Protein AF-A0A5J5BTF5-F1 (afdb_monomer)

Nearest PDB structures (foldseek):
  8qma-assembly1_R  TM=8.575E-01  e=2.121E-08  Sinapis alba
  8rdj-assembly1_T  TM=8.920E-01  e=6.373E-08  Sinapis alba
  8wa1-assembly1_P  TM=8.902E-01  e=1.716E-07  Nicotiana tabacum
  8xzv-assembly1_Q  TM=8.917E-01  e=3.320E-07  Spinacia oleracea
  3eo6-assembly1_B  TM=9.522E-01  e=4.171E-06  Acidithiobacillus ferrooxidans ATCC 23270

Organism: NCBI:txid561372

Structure (mmCIF, N/CA/C/O backbone):
data_AF-A0A5J5BTF5-F1
#
_entry.id   AF-A0A5J5BTF5-F1
#
loop_
_atom_site.group_PDB
_atom_site.id
_atom_site.type_symbol
_atom_site.label_atom_id
_atom_site.label_alt_id
_atom_site.label_comp_id
_atom_site.label_asym_id
_atom_site.label_entity_id
_atom_site.label_seq_id
_atom_site.pdbx_PDB_ins_code
_atom_site.Cartn_x
_atom_site.Cartn_y
_atom_site.Cartn_z
_atom_site.occupancy
_atom_site.B_iso_or_equiv
_atom_site.auth_seq_id
_atom_site.auth_comp_id
_atom_site.auth_asym_id
_atom_site.auth_atom_id
_atom_site.pdbx_PDB_model_num
ATOM 1 N N . MET A 1 1 ? 53.111 -2.005 -53.826 1.00 47.62 1 MET A N 1
ATOM 2 C CA . MET A 1 1 ? 54.471 -2.328 -54.322 1.00 47.62 1 MET A CA 1
ATOM 3 C C . MET A 1 1 ? 55.020 -1.080 -54.992 1.00 47.62 1 MET A C 1
ATOM 5 O O . MET A 1 1 ? 54.426 -0.632 -55.956 1.00 47.62 1 MET A O 1
ATOM 9 N N . SER A 1 2 ? 56.055 -0.461 -54.421 1.00 54.25 2 SER A N 1
ATOM 10 C CA . SER A 1 2 ? 56.564 0.857 -54.841 1.00 54.25 2 SER A CA 1
ATOM 11 C C . SER A 1 2 ? 57.117 0.852 -56.279 1.00 54.25 2 SER A C 1
ATOM 13 O O . SER A 1 2 ? 57.782 -0.112 -56.662 1.00 54.25 2 SER A O 1
ATOM 15 N N . LEU A 1 3 ? 56.924 1.948 -57.035 1.00 54.06 3 LEU A N 1
ATOM 16 C CA . LEU A 1 3 ? 57.568 2.266 -58.330 1.00 54.06 3 LEU A CA 1
ATOM 17 C C . LEU A 1 3 ? 59.074 1.950 -58.367 1.00 54.06 3 LEU A C 1
ATOM 19 O O . LEU A 1 3 ? 59.630 1.643 -59.421 1.00 54.06 3 LEU A O 1
ATOM 23 N N . ILE A 1 4 ? 59.728 1.991 -57.205 1.00 62.50 4 ILE A N 1
ATOM 24 C CA . ILE A 1 4 ? 61.136 1.638 -57.013 1.00 62.50 4 ILE A CA 1
ATOM 25 C C . ILE A 1 4 ? 61.404 0.178 -57.413 1.00 62.50 4 ILE A C 1
ATOM 27 O O . ILE A 1 4 ? 62.351 -0.089 -58.148 1.00 62.50 4 ILE A O 1
ATOM 31 N N . LEU A 1 5 ? 60.551 -0.764 -56.995 1.00 57.91 5 LEU A N 1
ATOM 32 C CA . LEU A 1 5 ? 60.687 -2.191 -57.316 1.00 57.91 5 LEU A CA 1
ATOM 33 C C . LEU A 1 5 ? 60.457 -2.467 -58.807 1.00 57.91 5 LEU A C 1
ATOM 35 O O . LEU A 1 5 ? 61.159 -3.288 -59.393 1.00 57.91 5 LEU A O 1
ATOM 39 N N . TRP A 1 6 ? 59.528 -1.748 -59.441 1.00 59.66 6 TRP A N 1
ATOM 40 C CA . TRP A 1 6 ? 59.258 -1.892 -60.874 1.00 59.66 6 TRP A CA 1
ATOM 41 C C . TRP A 1 6 ? 60.367 -1.280 -61.746 1.00 59.66 6 TRP A C 1
ATOM 43 O O . TRP A 1 6 ? 60.811 -1.917 -62.703 1.00 59.66 6 TRP A O 1
ATOM 53 N N . ARG A 1 7 ? 60.909 -0.110 -61.366 1.00 58.84 7 ARG A N 1
ATOM 54 C CA . ARG A 1 7 ? 62.094 0.484 -62.015 1.00 58.84 7 ARG A CA 1
ATOM 55 C C . ARG A 1 7 ? 63.319 -0.420 -61.924 1.00 58.84 7 ARG A C 1
ATOM 57 O O . ARG A 1 7 ? 64.059 -0.512 -62.897 1.00 58.84 7 ARG A O 1
ATOM 64 N N . LEU A 1 8 ? 63.536 -1.084 -60.789 1.00 58.97 8 LEU A N 1
ATOM 65 C CA . LEU A 1 8 ? 64.653 -2.019 -60.621 1.00 58.97 8 LEU A CA 1
ATOM 66 C C . LEU A 1 8 ? 64.499 -3.255 -61.522 1.00 58.97 8 LEU A C 1
ATOM 68 O O . LEU A 1 8 ? 65.443 -3.607 -62.222 1.00 58.97 8 LEU A O 1
ATOM 72 N N . LEU A 1 9 ? 63.297 -3.835 -61.595 1.00 56.41 9 LEU A N 1
ATOM 73 C CA . LEU A 1 9 ? 63.002 -5.012 -62.426 1.00 56.41 9 LEU A CA 1
ATOM 74 C C . LEU A 1 9 ? 63.094 -4.751 -63.940 1.00 56.41 9 LEU A C 1
ATOM 76 O O . LEU A 1 9 ? 63.492 -5.640 -64.691 1.00 56.41 9 LEU A O 1
ATOM 80 N N . PHE A 1 10 ? 62.739 -3.552 -64.412 1.00 53.06 10 PHE A N 1
ATOM 81 C CA . PHE A 1 10 ? 62.798 -3.224 -65.844 1.00 53.06 10 PHE A CA 1
ATOM 82 C C . PHE A 1 10 ? 64.167 -2.715 -66.309 1.00 53.06 10 PHE A C 1
ATOM 84 O O . PHE A 1 10 ? 64.532 -2.924 -67.467 1.00 53.06 10 PHE A O 1
ATOM 91 N N . LYS A 1 11 ? 64.958 -2.103 -65.417 1.00 53.12 11 LYS A N 1
ATOM 92 C CA . LYS A 1 11 ? 66.319 -1.636 -65.731 1.00 53.12 11 LYS A CA 1
ATOM 93 C C . LYS A 1 11 ? 67.292 -2.793 -65.994 1.00 53.12 11 LYS A C 1
ATOM 95 O O . LYS A 1 11 ? 68.315 -2.589 -66.639 1.00 53.12 11 LYS A O 1
ATOM 100 N N . GLU A 1 12 ? 66.947 -4.001 -65.553 1.00 48.56 12 GLU A N 1
ATOM 101 C CA . GLU A 1 12 ? 67.759 -5.212 -65.706 1.00 48.56 12 GLU A CA 1
ATOM 102 C C . GLU A 1 12 ? 67.500 -5.976 -67.025 1.00 48.56 12 GLU A C 1
ATOM 104 O O . GLU A 1 12 ? 68.281 -6.851 -67.389 1.00 48.56 12 GLU A O 1
ATOM 109 N N . LYS A 1 13 ? 66.452 -5.629 -67.797 1.00 47.88 13 LYS A N 1
ATOM 110 C CA . LYS A 1 13 ? 66.071 -6.339 -69.040 1.00 47.88 13 LYS A CA 1
ATOM 111 C C . LYS A 1 13 ? 66.465 -5.666 -70.366 1.00 47.88 13 LYS A C 1
ATOM 113 O O . LYS A 1 13 ? 66.102 -6.184 -71.424 1.00 47.88 13 LYS A O 1
ATOM 118 N N . GLU A 1 14 ? 67.212 -4.559 -70.364 1.00 53.16 14 GLU A N 1
ATOM 119 C CA . GLU A 1 14 ? 67.792 -4.014 -71.608 1.00 53.16 14 GLU A CA 1
ATOM 120 C C . GLU A 1 14 ? 69.044 -4.817 -72.028 1.00 53.16 14 GLU A C 1
ATOM 122 O O . GLU A 1 14 ? 70.174 -4.412 -71.766 1.00 53.16 14 GLU A O 1
ATOM 127 N N . ASP A 1 15 ? 68.856 -5.952 -72.712 1.00 51.00 15 ASP A N 1
ATOM 128 C CA . ASP A 1 15 ? 69.948 -6.700 -73.357 1.00 51.00 15 ASP A CA 1
ATOM 129 C C . ASP A 1 15 ? 70.381 -5.987 -74.663 1.00 51.00 15 ASP A C 1
ATOM 131 O O . ASP A 1 15 ? 69.578 -5.854 -75.596 1.00 51.00 15 ASP A O 1
ATOM 135 N N . PRO A 1 16 ? 71.629 -5.490 -74.784 1.00 52.22 16 PRO A N 1
ATOM 136 C CA . PRO A 1 16 ? 72.050 -4.649 -75.908 1.00 52.22 16 PRO A CA 1
ATOM 137 C C . PRO A 1 16 ? 72.156 -5.380 -77.258 1.00 52.22 16 PRO A C 1
ATOM 139 O O . PRO A 1 16 ? 72.452 -4.735 -78.265 1.00 52.22 16 PRO A O 1
ATOM 142 N N . ARG A 1 17 ? 71.936 -6.701 -77.313 1.00 52.78 17 ARG A N 1
ATOM 143 C CA . ARG A 1 17 ? 72.176 -7.509 -78.522 1.00 52.78 17 ARG A CA 1
ATOM 144 C C . ARG A 1 17 ? 70.984 -7.658 -79.467 1.00 52.78 17 ARG A C 1
ATOM 146 O O . ARG A 1 17 ? 71.175 -8.139 -80.580 1.00 52.78 17 ARG A O 1
ATOM 153 N N . ILE A 1 18 ? 69.782 -7.216 -79.093 1.00 53.53 18 ILE A N 1
ATOM 154 C CA . ILE A 1 18 ? 68.583 -7.362 -79.934 1.00 53.53 18 ILE A CA 1
ATOM 155 C C . ILE A 1 18 ? 67.781 -6.053 -79.918 1.00 53.53 18 ILE A C 1
ATOM 157 O O . ILE A 1 18 ? 66.916 -5.879 -79.076 1.00 53.53 18 ILE A O 1
ATOM 161 N N . THR A 1 19 ? 68.095 -5.094 -80.803 1.00 50.06 19 THR A N 1
ATOM 162 C CA . THR A 1 19 ? 67.158 -4.111 -81.418 1.00 50.06 19 THR A CA 1
ATOM 163 C C . THR A 1 19 ? 67.921 -3.015 -82.183 1.00 50.06 19 THR A C 1
ATOM 165 O O . THR A 1 19 ? 68.857 -2.398 -81.680 1.00 50.06 19 THR A O 1
ATOM 168 N N . GLY A 1 20 ? 67.508 -2.716 -83.421 1.00 55.66 20 GLY A N 1
ATOM 169 C CA . GLY A 1 20 ? 68.050 -1.587 -84.192 1.00 55.66 20 GLY A CA 1
ATOM 170 C C . GLY A 1 20 ? 67.670 -0.221 -83.593 1.00 55.66 20 GLY A C 1
ATOM 171 O O . GLY A 1 20 ? 66.597 -0.073 -83.006 1.00 55.66 20 GLY A O 1
ATOM 172 N N . ARG A 1 21 ? 68.514 0.811 -83.789 1.00 53.75 21 ARG A N 1
ATOM 173 C CA . ARG A 1 21 ? 68.367 2.185 -83.231 1.00 53.75 21 ARG A CA 1
ATOM 174 C C . ARG A 1 21 ? 66.941 2.764 -83.289 1.00 53.75 21 ARG A C 1
ATOM 176 O O . ARG A 1 21 ? 66.512 3.403 -82.335 1.00 53.75 21 ARG A O 1
ATOM 183 N N . ARG A 1 22 ? 66.209 2.530 -84.386 1.00 51.62 22 ARG A N 1
ATOM 184 C CA . ARG A 1 22 ? 64.846 3.049 -84.623 1.00 51.62 22 ARG A CA 1
ATOM 185 C C . ARG A 1 22 ? 63.750 2.275 -83.864 1.00 51.62 22 ARG A C 1
ATOM 187 O O . ARG A 1 22 ? 62.701 2.835 -83.571 1.00 51.62 22 ARG A O 1
ATOM 194 N N . GLY A 1 23 ? 63.984 1.002 -83.537 1.00 53.09 23 GLY A N 1
ATOM 195 C CA . GLY A 1 23 ? 63.112 0.207 -82.660 1.00 53.09 23 GLY A CA 1
ATOM 196 C C . GLY A 1 23 ? 63.346 0.523 -81.181 1.00 53.09 23 GLY A C 1
ATOM 197 O O . GLY A 1 23 ? 62.393 0.602 -80.412 1.00 53.09 23 GLY A O 1
ATOM 198 N N . ARG A 1 24 ? 64.602 0.814 -80.809 1.00 54.84 24 ARG A N 1
ATOM 199 C CA . ARG A 1 24 ? 64.972 1.235 -79.451 1.00 54.84 24 ARG A CA 1
ATOM 200 C C . ARG A 1 24 ? 64.351 2.579 -79.060 1.00 54.84 24 ARG A C 1
ATOM 202 O O . ARG A 1 24 ? 63.932 2.720 -77.919 1.00 54.84 24 ARG A O 1
ATOM 209 N N . SER A 1 25 ? 64.254 3.547 -79.979 1.00 59.28 25 SER A N 1
ATOM 210 C CA . SER A 1 25 ? 63.578 4.826 -79.695 1.00 59.28 25 SER A CA 1
ATOM 211 C C . SER A 1 25 ? 62.074 4.634 -79.485 1.00 59.28 25 SER A C 1
ATOM 213 O O . SER A 1 25 ? 61.559 5.028 -78.450 1.00 59.28 25 SER A O 1
ATOM 215 N N . LYS A 1 26 ? 61.398 3.899 -80.381 1.00 62.34 26 LYS A N 1
ATOM 216 C CA . LYS A 1 26 ? 59.962 3.602 -80.245 1.00 62.34 26 LYS A CA 1
ATOM 217 C C . LYS A 1 26 ? 59.632 2.838 -78.959 1.00 62.34 26 LYS A C 1
ATOM 219 O O . LYS A 1 26 ? 58.639 3.143 -78.312 1.00 62.34 26 LYS A O 1
ATOM 224 N N . SER A 1 27 ? 60.461 1.867 -78.567 1.00 63.97 27 SER A N 1
ATOM 225 C CA . SER A 1 27 ? 60.268 1.123 -77.313 1.00 63.97 27 SER A CA 1
ATOM 226 C C . SER A 1 27 ? 60.443 2.010 -76.077 1.00 63.97 27 SER A C 1
ATOM 228 O O . SER A 1 27 ? 59.736 1.822 -75.091 1.00 63.97 27 SER A O 1
ATOM 230 N N . LYS A 1 28 ? 61.355 2.989 -76.135 1.00 69.19 28 LYS A N 1
ATOM 231 C CA . LYS A 1 28 ? 61.549 3.984 -75.071 1.00 69.19 28 LYS A CA 1
ATOM 232 C C . LYS A 1 28 ? 60.377 4.959 -74.977 1.00 69.19 28 LYS A C 1
ATOM 234 O O . LYS A 1 28 ? 59.939 5.248 -73.871 1.00 69.19 28 LYS A O 1
ATOM 239 N N . ASP A 1 29 ? 59.828 5.392 -76.110 1.00 75.12 29 ASP A N 1
ATOM 240 C CA . ASP A 1 29 ? 58.659 6.281 -76.147 1.00 75.12 29 ASP A CA 1
ATOM 241 C C . ASP A 1 29 ? 57.411 5.596 -75.562 1.00 75.12 29 ASP A C 1
ATOM 243 O O . ASP A 1 29 ? 56.656 6.197 -74.797 1.00 75.12 29 ASP A O 1
ATOM 247 N N . VAL A 1 30 ? 57.220 4.305 -75.864 1.00 71.94 30 VAL A N 1
ATOM 248 C CA . VAL A 1 30 ? 56.136 3.494 -75.288 1.00 71.94 30 VAL A CA 1
ATOM 249 C C . VAL A 1 30 ? 56.332 3.300 -73.782 1.00 71.94 30 VAL A C 1
ATOM 251 O O . VAL A 1 30 ? 55.377 3.477 -73.028 1.00 71.94 30 VAL A O 1
ATOM 254 N N . ALA A 1 31 ? 57.553 3.006 -73.322 1.00 72.88 31 ALA A N 1
ATOM 255 C CA . ALA A 1 31 ? 57.850 2.867 -71.895 1.00 72.88 31 ALA A CA 1
ATOM 256 C C . ALA A 1 31 ? 57.611 4.176 -71.121 1.00 72.88 31 ALA A C 1
ATOM 258 O O . ALA A 1 31 ? 56.925 4.164 -70.101 1.00 72.88 31 ALA A O 1
ATOM 259 N N . ALA A 1 32 ? 58.072 5.313 -71.651 1.00 76.88 32 ALA A N 1
ATOM 260 C CA . ALA A 1 32 ? 57.835 6.632 -71.061 1.00 76.88 32 ALA A CA 1
ATOM 261 C C . ALA A 1 32 ? 56.337 6.986 -71.018 1.00 76.88 32 ALA A C 1
ATOM 263 O O . ALA A 1 32 ? 55.846 7.553 -70.042 1.00 76.88 32 ALA A O 1
ATOM 264 N N . SER A 1 33 ? 55.580 6.608 -72.054 1.00 80.19 33 SER A N 1
ATOM 265 C CA . SER A 1 33 ? 54.126 6.784 -72.083 1.00 80.19 33 SER A CA 1
ATOM 266 C C . SER A 1 33 ? 53.419 5.946 -71.013 1.00 80.19 33 SER A C 1
ATOM 268 O O . SER A 1 33 ? 52.506 6.436 -70.344 1.00 80.19 33 SER A O 1
ATOM 270 N N . MET A 1 34 ? 53.843 4.694 -70.824 1.00 79.12 34 MET A N 1
ATOM 271 C CA . MET A 1 34 ? 53.299 3.812 -69.790 1.00 79.12 34 MET A CA 1
ATOM 272 C C . MET A 1 34 ? 53.640 4.314 -68.386 1.00 79.12 34 MET A C 1
ATOM 274 O O . MET A 1 34 ? 52.745 4.367 -67.548 1.00 79.12 34 MET A O 1
ATOM 278 N N . GLU A 1 35 ? 54.873 4.768 -68.152 1.00 78.88 35 GLU A N 1
ATOM 279 C CA . GLU A 1 35 ? 55.289 5.420 -66.902 1.00 78.88 35 GLU A CA 1
ATOM 280 C C . GLU A 1 35 ? 54.416 6.639 -66.581 1.00 78.88 35 GLU A C 1
ATOM 282 O O . GLU A 1 35 ? 53.812 6.710 -65.512 1.00 78.88 35 GLU A O 1
ATOM 287 N N . ALA A 1 36 ? 54.229 7.547 -67.542 1.00 83.69 36 ALA A N 1
ATOM 288 C CA . ALA A 1 36 ? 53.385 8.726 -67.352 1.00 83.69 36 ALA A CA 1
ATOM 289 C C . ALA A 1 36 ? 51.895 8.388 -67.137 1.00 83.69 36 ALA A C 1
ATOM 291 O O . ALA A 1 36 ? 51.141 9.180 -66.566 1.00 83.69 36 ALA A O 1
ATOM 292 N N . ARG A 1 37 ? 51.417 7.238 -67.630 1.00 83.31 37 ARG A N 1
ATOM 293 C CA . ARG A 1 37 ? 50.057 6.745 -67.353 1.00 83.31 37 ARG A CA 1
ATOM 294 C C . ARG A 1 37 ? 49.955 6.111 -65.968 1.00 83.31 37 ARG A C 1
AT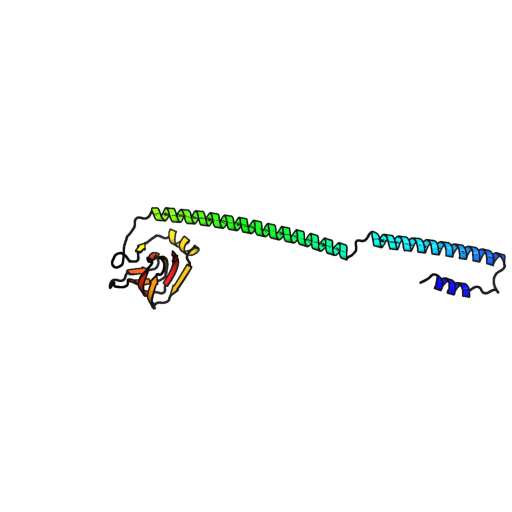OM 296 O O . ARG A 1 37 ? 48.953 6.347 -65.301 1.00 83.31 37 ARG A O 1
ATOM 303 N N . LEU A 1 38 ? 50.973 5.367 -65.537 1.00 81.06 38 LEU A N 1
ATOM 304 C CA . LEU A 1 38 ? 51.050 4.781 -64.198 1.00 81.06 38 LEU A CA 1
ATOM 305 C C . LEU A 1 38 ? 51.078 5.869 -63.127 1.00 81.06 38 LEU A C 1
ATOM 307 O O . LEU A 1 38 ? 50.243 5.840 -62.234 1.00 81.06 38 LEU A O 1
ATOM 311 N N . GLU A 1 39 ? 51.917 6.895 -63.278 1.00 86.75 39 GLU A N 1
ATOM 312 C CA . GLU A 1 39 ? 51.940 8.011 -62.326 1.00 86.75 39 GLU A CA 1
ATOM 313 C C . GLU A 1 39 ? 50.603 8.766 -62.272 1.00 86.75 39 GLU A C 1
ATOM 315 O O . GLU A 1 39 ? 50.193 9.258 -61.223 1.00 86.75 39 GLU A O 1
ATOM 320 N N . ARG A 1 40 ? 49.906 8.914 -63.408 1.00 87.00 40 ARG A N 1
ATOM 321 C CA . ARG A 1 40 ? 48.569 9.533 -63.426 1.00 87.00 40 ARG A CA 1
ATOM 322 C C . ARG A 1 40 ? 47.541 8.677 -62.697 1.00 87.00 40 ARG A C 1
ATOM 324 O O . ARG A 1 40 ? 46.707 9.223 -61.987 1.00 87.00 40 ARG A O 1
ATOM 331 N N . MET A 1 41 ? 47.620 7.361 -62.858 1.00 87.69 41 MET A N 1
ATOM 332 C CA . MET A 1 41 ? 46.744 6.424 -62.168 1.00 87.69 41 MET A CA 1
ATOM 333 C C . MET A 1 41 ? 47.022 6.403 -60.664 1.00 87.69 41 MET A C 1
ATOM 335 O O . MET A 1 41 ? 46.082 6.431 -59.886 1.00 87.69 41 MET A O 1
ATOM 339 N N . GLU A 1 42 ? 48.286 6.431 -60.244 1.00 82.94 42 GLU A N 1
ATOM 340 C CA . GLU A 1 42 ? 48.656 6.496 -58.826 1.00 82.94 42 GLU A CA 1
ATOM 341 C C . GLU A 1 42 ? 48.179 7.788 -58.159 1.00 82.94 42 GLU A C 1
ATOM 343 O O . GLU A 1 42 ? 47.636 7.725 -57.061 1.00 82.94 42 GLU A O 1
ATOM 348 N N . ARG A 1 43 ? 48.303 8.942 -58.835 1.00 87.19 43 ARG A N 1
ATOM 349 C CA . ARG A 1 43 ? 47.730 10.204 -58.333 1.00 87.19 43 ARG A CA 1
ATOM 350 C C . ARG A 1 43 ? 46.210 10.116 -58.201 1.00 87.19 43 ARG A C 1
ATOM 352 O O . ARG A 1 43 ? 45.685 10.458 -57.155 1.00 87.19 43 ARG A O 1
ATOM 359 N N . ALA A 1 44 ? 45.518 9.591 -59.213 1.00 85.56 44 ALA A N 1
ATOM 360 C CA . ALA A 1 44 ? 44.065 9.431 -59.155 1.00 85.56 44 ALA A CA 1
ATOM 361 C C . ALA A 1 44 ? 43.620 8.459 -58.045 1.00 85.56 44 ALA A C 1
ATOM 363 O O . ALA A 1 44 ? 42.616 8.698 -57.386 1.00 85.56 44 ALA A O 1
ATOM 364 N N . VAL A 1 45 ? 44.365 7.374 -57.813 1.00 82.69 45 VAL A N 1
ATOM 365 C CA . VAL A 1 45 ? 44.094 6.429 -56.719 1.00 82.69 45 VAL A CA 1
ATOM 366 C C . VAL A 1 45 ? 44.347 7.073 -55.354 1.00 82.69 45 VAL A C 1
ATOM 368 O O . VAL A 1 45 ? 43.578 6.827 -54.431 1.00 82.69 45 VAL A O 1
ATOM 371 N N . ALA A 1 46 ? 45.385 7.904 -55.222 1.00 81.38 46 ALA A N 1
ATOM 372 C CA . ALA A 1 46 ? 45.645 8.660 -53.999 1.00 81.38 46 ALA A CA 1
ATOM 373 C C . ALA A 1 46 ? 44.535 9.688 -53.718 1.00 81.38 46 ALA A C 1
ATOM 375 O O . ALA A 1 46 ? 44.049 9.743 -52.592 1.00 81.38 46 ALA A O 1
ATOM 376 N N . ASP A 1 47 ? 44.082 10.420 -54.741 1.00 83.69 47 ASP A N 1
ATOM 377 C CA . ASP A 1 47 ? 42.972 11.373 -54.625 1.00 83.69 47 ASP A CA 1
ATOM 378 C C . ASP A 1 47 ? 41.672 10.668 -54.202 1.00 83.69 47 ASP A C 1
ATOM 380 O O . ASP A 1 47 ? 41.005 11.116 -53.274 1.00 83.69 47 ASP A O 1
ATOM 384 N N . ILE A 1 48 ? 41.343 9.523 -54.818 1.00 76.56 48 ILE A N 1
ATOM 385 C CA . ILE A 1 48 ? 40.178 8.708 -54.426 1.00 76.56 48 ILE A CA 1
ATOM 386 C C . ILE A 1 48 ? 40.321 8.207 -52.981 1.00 76.56 48 ILE A C 1
ATOM 388 O O . ILE A 1 48 ? 39.347 8.206 -52.234 1.00 76.56 48 ILE A O 1
ATOM 392 N N . GLY A 1 49 ? 41.525 7.792 -52.573 1.00 71.75 49 GLY A N 1
ATOM 393 C CA . GLY A 1 49 ? 41.802 7.363 -51.201 1.00 71.75 49 GLY A CA 1
ATOM 394 C C . GLY A 1 49 ? 41.554 8.472 -50.179 1.00 71.75 49 GLY A C 1
ATOM 395 O O . GLY A 1 49 ? 40.894 8.229 -49.175 1.00 71.75 49 GLY A O 1
ATOM 396 N N . MET A 1 50 ? 42.006 9.694 -50.473 1.00 70.88 50 MET A N 1
ATOM 397 C CA . MET A 1 50 ? 41.768 10.861 -49.618 1.00 70.88 50 MET A CA 1
ATOM 398 C C . MET A 1 50 ? 40.285 11.257 -49.563 1.00 70.88 50 MET A C 1
ATOM 400 O O . MET A 1 50 ? 39.786 11.590 -48.495 1.00 70.88 50 MET A O 1
ATOM 404 N N . GLN A 1 51 ? 39.558 11.185 -50.684 1.00 68.81 51 GLN A N 1
ATOM 405 C CA . GLN A 1 51 ? 38.118 11.484 -50.709 1.00 68.81 51 GLN A CA 1
ATOM 406 C C . GLN A 1 51 ? 37.292 10.491 -49.882 1.00 68.81 51 GLN A C 1
ATOM 408 O O . GLN A 1 51 ? 36.333 10.882 -49.222 1.00 68.81 51 GLN A O 1
ATOM 413 N N . LEU A 1 52 ? 37.669 9.211 -49.889 1.00 65.06 52 LEU A N 1
ATOM 414 C CA . LEU A 1 52 ? 36.972 8.179 -49.119 1.00 65.06 52 LEU A CA 1
ATOM 415 C C . LEU A 1 52 ? 37.154 8.332 -47.600 1.00 65.06 52 LEU A C 1
ATOM 417 O O . LEU A 1 52 ? 36.283 7.900 -46.850 1.00 65.06 52 LEU A O 1
ATOM 421 N N . GLU A 1 53 ? 38.251 8.939 -47.142 1.00 62.25 53 GLU A N 1
ATOM 422 C CA . GLU A 1 53 ? 38.484 9.221 -45.718 1.00 62.25 53 GLU A CA 1
ATOM 423 C C . GLU A 1 53 ? 37.690 10.439 -45.215 1.00 62.25 53 GLU A C 1
ATOM 425 O O . GLU A 1 53 ? 37.270 10.442 -44.060 1.00 62.25 53 GLU A O 1
ATOM 430 N N . ASP A 1 54 ? 37.426 11.430 -46.074 1.00 62.56 54 ASP A N 1
ATOM 431 C CA . ASP A 1 54 ? 36.658 12.634 -45.715 1.00 62.56 54 ASP A CA 1
ATOM 432 C C . ASP A 1 54 ? 35.130 12.420 -45.754 1.00 62.56 54 ASP A C 1
ATOM 434 O O . ASP A 1 54 ? 34.395 13.074 -45.013 1.00 62.56 54 ASP A O 1
ATOM 438 N N . GLU A 1 55 ? 34.622 11.514 -46.599 1.00 62.41 55 GLU A N 1
ATOM 439 C CA . GLU A 1 55 ? 33.172 11.290 -46.743 1.00 62.41 55 GLU A CA 1
ATOM 440 C C . GLU A 1 55 ? 32.587 10.270 -45.753 1.00 62.41 55 GLU A C 1
ATOM 442 O O . GLU A 1 55 ? 31.375 10.271 -45.510 1.00 62.41 55 GLU A O 1
ATOM 447 N N . ILE A 1 56 ? 33.413 9.403 -45.158 1.00 68.19 56 ILE A N 1
ATOM 448 C CA . ILE A 1 56 ? 32.944 8.396 -44.202 1.00 68.19 56 ILE A CA 1
ATOM 449 C C . ILE A 1 56 ? 33.157 8.930 -42.780 1.00 68.19 56 ILE A C 1
ATOM 451 O O . ILE A 1 56 ? 34.303 9.044 -42.340 1.00 68.19 56 ILE A O 1
ATOM 455 N N . PRO A 1 57 ? 32.088 9.227 -42.014 1.00 70.38 57 PRO A N 1
ATOM 456 C CA . PRO A 1 57 ? 32.243 9.625 -40.623 1.00 70.38 57 PRO A CA 1
ATOM 457 C C . PRO A 1 57 ? 33.003 8.542 -39.855 1.00 70.38 57 PRO A C 1
ATOM 459 O O . PRO A 1 57 ? 32.724 7.348 -39.986 1.00 70.38 57 PRO A O 1
ATOM 462 N N . SER A 1 58 ? 33.974 8.967 -39.045 1.00 80.25 58 SER A N 1
ATOM 463 C CA . SER A 1 58 ? 34.774 8.042 -38.244 1.00 80.25 58 SER A CA 1
ATOM 464 C C . SER A 1 58 ? 33.879 7.197 -37.326 1.00 80.25 58 SER A C 1
ATOM 466 O O . SER A 1 58 ? 32.831 7.664 -36.871 1.00 80.25 58 SER A O 1
ATOM 468 N N . SER A 1 59 ? 34.311 5.974 -36.993 1.00 81.00 59 SER A N 1
ATOM 469 C CA . SER A 1 59 ? 33.583 5.099 -36.051 1.00 81.00 59 SER A CA 1
ATOM 470 C C . SER A 1 59 ? 33.267 5.819 -34.738 1.00 81.00 59 SER A C 1
ATOM 472 O O . SER A 1 5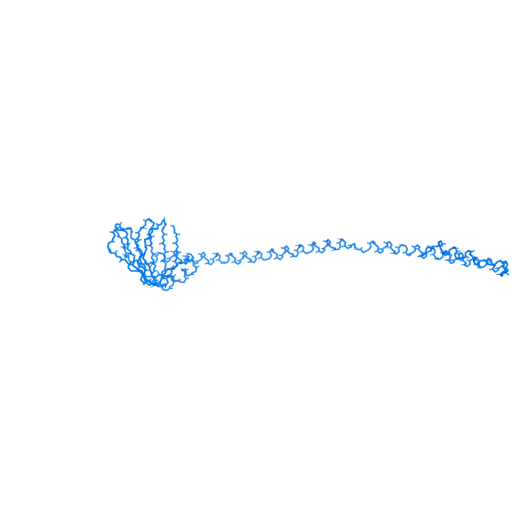9 ? 32.160 5.711 -34.228 1.00 81.00 59 SER A O 1
ATOM 474 N N . ALA A 1 60 ? 34.202 6.637 -34.245 1.00 83.19 60 ALA A N 1
ATOM 475 C CA . ALA A 1 60 ? 34.018 7.426 -33.031 1.00 83.19 60 ALA A CA 1
ATOM 476 C C . ALA A 1 60 ? 32.895 8.471 -33.165 1.00 83.19 60 ALA A C 1
ATOM 478 O O . ALA A 1 60 ? 32.140 8.694 -32.223 1.00 83.19 60 ALA A O 1
ATOM 479 N N . THR A 1 61 ? 32.756 9.098 -34.336 1.00 85.75 61 THR A N 1
ATOM 480 C CA . THR A 1 61 ? 31.677 10.057 -34.617 1.00 85.75 61 THR A CA 1
ATOM 481 C C . THR A 1 61 ? 30.317 9.362 -34.659 1.00 85.75 61 THR A C 1
ATOM 483 O O . THR A 1 61 ? 29.342 9.884 -34.121 1.00 85.75 61 THR A O 1
ATOM 486 N N . LEU A 1 62 ? 30.252 8.175 -35.266 1.00 85.81 62 LEU A N 1
ATOM 487 C CA . LEU A 1 62 ? 29.023 7.391 -35.338 1.00 85.81 62 LEU A CA 1
ATOM 488 C C . LEU A 1 62 ? 28.611 6.860 -33.956 1.00 85.81 62 LEU A C 1
ATOM 490 O O . LEU A 1 62 ? 27.445 6.962 -33.586 1.00 85.81 62 LEU A O 1
ATOM 494 N N . GLU A 1 63 ? 29.563 6.348 -33.175 1.00 90.12 63 GLU A N 1
ATOM 495 C CA . GLU A 1 63 ? 29.331 5.876 -31.804 1.00 90.12 63 GLU A CA 1
ATOM 496 C C . GLU A 1 63 ? 28.832 7.000 -30.891 1.00 90.12 63 GLU A C 1
ATOM 498 O O . GLU A 1 63 ? 27.861 6.806 -30.161 1.00 90.12 63 GLU A O 1
ATOM 503 N N . ALA A 1 64 ? 29.427 8.194 -30.983 1.00 91.00 64 ALA A N 1
ATOM 504 C CA . ALA A 1 64 ? 28.971 9.356 -30.227 1.00 91.00 64 ALA A CA 1
ATOM 505 C C . ALA A 1 64 ? 27.521 9.737 -30.574 1.00 91.00 64 ALA A C 1
ATOM 507 O O . ALA A 1 64 ? 26.720 9.974 -29.673 1.00 91.00 64 ALA A O 1
ATOM 508 N N . ALA A 1 65 ? 27.160 9.738 -31.862 1.00 92.06 65 ALA A N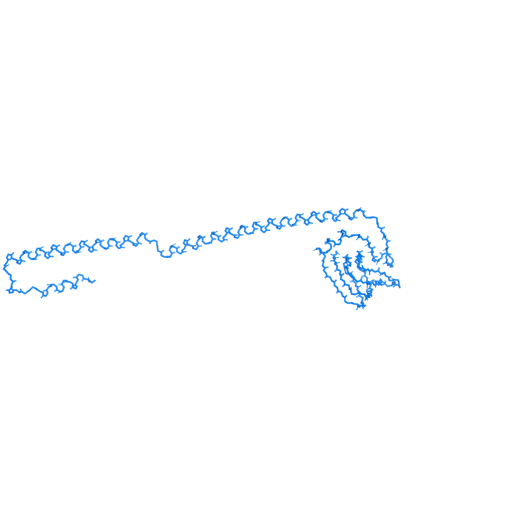 1
ATOM 509 C CA . ALA A 1 65 ? 25.794 10.027 -32.299 1.00 92.06 65 ALA A CA 1
ATOM 510 C C . ALA A 1 65 ? 24.782 8.962 -31.831 1.00 92.06 65 ALA A C 1
ATOM 512 O O . ALA A 1 65 ? 23.646 9.287 -31.489 1.00 92.06 65 ALA A O 1
ATOM 513 N N . VAL A 1 66 ? 25.184 7.687 -31.792 1.00 94.31 66 VAL A N 1
ATOM 514 C CA . VAL A 1 66 ? 24.338 6.592 -31.293 1.00 94.31 66 VAL A CA 1
ATOM 515 C C . VAL A 1 66 ? 24.113 6.702 -29.785 1.00 94.31 66 VAL A C 1
ATOM 517 O O . VAL A 1 66 ? 22.985 6.507 -29.332 1.00 94.31 66 VAL A O 1
ATOM 520 N N . GLU A 1 67 ? 25.148 7.023 -29.007 1.00 94.56 67 GLU A N 1
ATOM 521 C CA . GLU A 1 67 ? 24.998 7.227 -27.561 1.00 94.56 67 GLU A CA 1
ATOM 522 C C . GLU A 1 67 ? 24.130 8.449 -27.237 1.00 94.56 67 GLU A C 1
ATOM 524 O O . GLU A 1 67 ? 23.321 8.383 -26.312 1.00 94.56 67 GLU A O 1
ATOM 529 N N . ASP A 1 68 ? 24.218 9.523 -28.026 1.00 95.56 68 ASP A N 1
ATOM 530 C CA . ASP A 1 68 ? 23.376 10.714 -27.853 1.00 95.56 68 ASP A CA 1
ATOM 531 C C . ASP A 1 68 ? 21.891 10.390 -28.097 1.00 95.56 68 ASP A C 1
ATOM 533 O O . ASP A 1 68 ? 21.051 10.570 -27.212 1.00 95.56 68 ASP A O 1
ATOM 537 N N . LEU A 1 69 ? 21.575 9.753 -29.233 1.00 95.38 69 LEU A N 1
ATOM 538 C CA . LEU A 1 69 ? 20.219 9.272 -29.543 1.00 95.38 69 LEU A CA 1
ATOM 539 C C . LEU A 1 69 ? 19.686 8.299 -28.484 1.00 95.38 69 LEU A C 1
ATOM 541 O O . LEU A 1 69 ? 18.503 8.316 -28.134 1.00 95.38 69 LEU A O 1
ATOM 545 N N . ARG A 1 70 ? 20.555 7.429 -27.960 1.00 94.88 70 ARG A N 1
ATOM 546 C CA . ARG A 1 70 ? 20.204 6.507 -26.879 1.00 94.88 70 ARG A CA 1
ATOM 547 C C . ARG A 1 70 ? 19.881 7.265 -25.592 1.00 94.88 70 ARG A C 1
ATOM 549 O O . ARG A 1 70 ? 18.913 6.910 -24.917 1.00 94.88 70 ARG A O 1
ATOM 556 N N . GLY A 1 71 ? 20.658 8.292 -25.261 1.00 94.69 71 GLY A N 1
ATOM 557 C CA . GLY A 1 71 ? 20.410 9.183 -24.131 1.00 94.69 71 GLY A CA 1
ATOM 558 C C . GLY A 1 71 ? 19.055 9.882 -24.236 1.00 94.69 71 GLY A C 1
ATOM 559 O O . GLY A 1 71 ? 18.263 9.818 -23.294 1.00 94.69 71 GLY A O 1
ATOM 560 N N . GLU A 1 72 ? 18.748 10.465 -25.396 1.00 96.19 72 GLU A N 1
ATOM 561 C CA . GLU A 1 72 ? 17.461 11.117 -25.667 1.00 96.19 72 GLU A CA 1
ATOM 562 C C . GLU A 1 72 ? 16.282 10.146 -25.525 1.00 96.19 72 GLU A C 1
ATOM 564 O O . GLU A 1 72 ? 15.306 10.439 -24.828 1.00 96.19 72 GLU A O 1
ATOM 569 N N . ALA A 1 73 ? 16.387 8.957 -26.126 1.00 94.12 73 ALA A N 1
ATOM 570 C CA . ALA A 1 73 ? 15.343 7.940 -26.058 1.00 94.12 73 ALA A CA 1
ATOM 571 C C . ALA A 1 73 ? 15.092 7.462 -24.617 1.00 94.12 73 ALA A C 1
ATOM 573 O O . ALA A 1 73 ? 13.940 7.341 -24.191 1.00 94.12 73 ALA A O 1
ATOM 574 N N . LEU A 1 74 ? 16.156 7.219 -23.844 1.00 93.31 74 LEU A N 1
ATOM 575 C CA . LEU A 1 74 ? 16.044 6.827 -22.437 1.00 93.31 74 LEU A CA 1
ATOM 576 C C . LEU A 1 74 ? 15.458 7.953 -21.578 1.00 93.31 74 LEU A C 1
ATOM 578 O O . LEU A 1 74 ? 14.622 7.688 -20.713 1.00 93.31 74 LEU A O 1
ATOM 582 N N . GLY A 1 75 ? 15.858 9.201 -21.827 1.00 95.06 75 GLY A N 1
ATOM 583 C CA . GLY A 1 75 ? 15.311 10.374 -21.149 1.00 95.06 75 GLY A CA 1
ATOM 584 C C . GLY A 1 75 ? 13.810 10.529 -21.388 1.00 95.06 75 GLY A C 1
ATOM 585 O O . GLY A 1 75 ? 13.043 10.673 -20.433 1.00 95.06 75 GLY A O 1
ATOM 586 N N . ALA A 1 76 ? 13.376 10.417 -22.645 1.00 95.38 76 ALA A N 1
ATOM 587 C CA . ALA A 1 76 ? 11.966 10.476 -23.016 1.00 95.38 76 ALA A CA 1
ATOM 588 C C . ALA A 1 76 ? 11.153 9.350 -22.358 1.00 95.38 76 ALA A C 1
ATOM 590 O O . ALA A 1 76 ? 10.121 9.617 -21.744 1.00 95.38 76 ALA A O 1
ATOM 591 N N . LEU A 1 77 ? 11.634 8.104 -22.413 1.00 95.25 77 LEU A N 1
ATOM 592 C CA . LEU A 1 77 ? 10.952 6.962 -21.796 1.00 95.25 77 LEU A CA 1
ATOM 593 C C . LEU A 1 77 ? 10.816 7.109 -20.277 1.00 95.25 77 LEU A C 1
ATOM 595 O O . LEU A 1 77 ? 9.741 6.849 -19.735 1.00 95.25 77 LEU A O 1
ATOM 599 N N . ASN A 1 78 ? 11.870 7.558 -19.591 1.00 91.44 78 ASN A N 1
ATOM 600 C CA . ASN A 1 78 ? 11.813 7.805 -18.151 1.00 91.44 78 ASN A CA 1
ATOM 601 C C . ASN A 1 78 ? 10.823 8.923 -17.815 1.00 91.44 78 ASN A C 1
ATOM 603 O O . ASN A 1 78 ? 9.990 8.749 -16.930 1.00 91.44 78 ASN A O 1
ATOM 607 N N . SER A 1 79 ? 10.841 10.022 -18.572 1.00 95.50 79 SER A N 1
ATOM 608 C CA . SER A 1 79 ? 9.886 11.118 -18.394 1.00 95.50 79 SER A CA 1
ATOM 609 C C . SER A 1 79 ? 8.436 10.665 -18.603 1.00 95.50 79 SER A C 1
ATOM 611 O O . SER A 1 79 ? 7.562 11.006 -17.804 1.00 95.50 79 SER A O 1
ATOM 613 N N . MET A 1 80 ? 8.166 9.841 -19.620 1.00 95.50 80 MET A N 1
ATOM 614 C CA . MET A 1 80 ? 6.835 9.268 -19.851 1.00 95.50 80 MET A CA 1
ATOM 615 C C . MET A 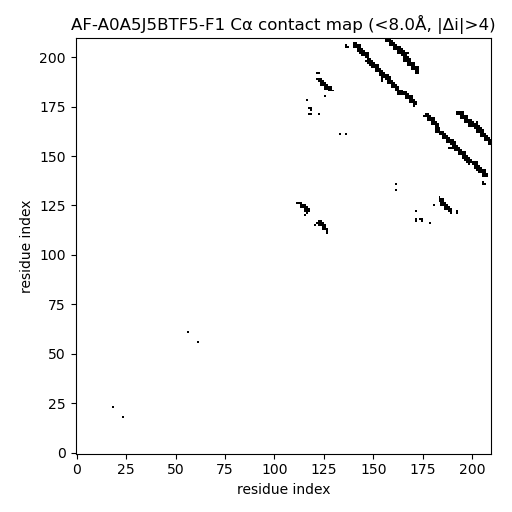1 80 ? 6.412 8.342 -18.707 1.00 95.50 80 MET A C 1
ATOM 617 O O . MET A 1 80 ? 5.275 8.422 -18.239 1.00 95.50 80 MET A O 1
ATOM 621 N N . ALA A 1 81 ? 7.319 7.487 -18.229 1.00 90.19 81 ALA A N 1
ATOM 622 C CA . ALA A 1 81 ? 7.053 6.599 -17.104 1.00 90.19 81 ALA A CA 1
ATOM 623 C C . ALA A 1 81 ? 6.745 7.385 -15.821 1.00 90.19 81 ALA A C 1
ATOM 625 O O . ALA A 1 81 ? 5.807 7.042 -15.102 1.00 90.19 81 ALA A O 1
ATOM 626 N N . ASP A 1 82 ? 7.485 8.459 -15.554 1.00 92.50 82 ASP A N 1
ATOM 627 C CA . ASP A 1 82 ? 7.260 9.311 -14.388 1.00 92.50 82 ASP A CA 1
ATOM 628 C C . ASP A 1 82 ? 5.961 10.102 -14.500 1.00 92.50 82 ASP A C 1
ATOM 630 O O . ASP A 1 82 ? 5.209 10.169 -13.531 1.00 92.50 82 ASP A O 1
ATOM 634 N N . THR A 1 83 ? 5.633 10.605 -15.691 1.00 96.50 83 THR A N 1
ATOM 635 C CA . THR A 1 83 ? 4.342 11.259 -15.952 1.00 96.50 83 THR A CA 1
ATOM 636 C C . THR A 1 83 ? 3.180 10.308 -15.665 1.00 96.50 83 THR A C 1
ATOM 638 O O . THR A 1 83 ? 2.241 10.669 -14.957 1.00 96.50 83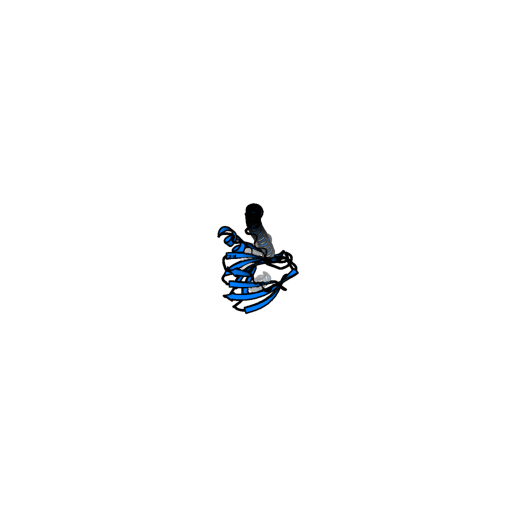 THR A O 1
ATOM 641 N N . LEU A 1 84 ? 3.257 9.065 -16.155 1.00 94.38 84 LEU A N 1
ATOM 642 C CA . LEU A 1 84 ? 2.237 8.051 -15.885 1.00 94.38 84 LEU A CA 1
ATOM 643 C C . LEU A 1 84 ? 2.140 7.734 -14.390 1.00 94.38 84 LEU A C 1
ATOM 645 O O . LEU A 1 84 ? 1.037 7.705 -13.848 1.00 94.38 84 LEU A O 1
ATOM 649 N N . ARG A 1 85 ? 3.273 7.532 -13.704 1.00 91.44 85 ARG A N 1
ATOM 650 C CA . ARG A 1 85 ? 3.290 7.290 -12.252 1.00 91.44 85 ARG A CA 1
ATOM 651 C C . ARG A 1 85 ? 2.651 8.434 -11.475 1.00 91.44 85 ARG A C 1
ATOM 653 O O . ARG A 1 85 ? 1.860 8.169 -10.577 1.00 91.44 85 ARG A O 1
ATOM 660 N N . GLN A 1 86 ? 2.982 9.678 -11.813 1.00 90.50 86 GLN A N 1
ATOM 661 C CA . GLN A 1 86 ? 2.429 10.860 -11.156 1.00 90.50 86 GLN A CA 1
ATOM 662 C C . GLN A 1 86 ? 0.920 10.962 -11.367 1.00 90.50 86 GLN A C 1
ATOM 664 O O . GLN A 1 86 ? 0.195 11.215 -10.409 1.00 90.50 86 GLN A O 1
ATOM 669 N N . GLU A 1 87 ? 0.434 10.711 -12.583 1.00 95.06 87 GLU A N 1
ATOM 670 C CA . GLU A 1 87 ? -1.000 10.766 -12.863 1.00 95.06 87 GLU A CA 1
ATOM 671 C C . GLU A 1 87 ? -1.767 9.663 -12.123 1.00 95.06 87 GLU A C 1
ATOM 673 O O . GLU A 1 87 ? -2.797 9.939 -11.507 1.00 95.06 87 GLU A O 1
ATOM 678 N N . PHE A 1 88 ? -1.236 8.436 -12.089 1.00 91.38 88 PHE A N 1
ATOM 679 C CA . PHE A 1 88 ? -1.817 7.363 -11.281 1.00 91.38 88 PHE A CA 1
ATOM 680 C C . PHE A 1 88 ? -1.809 7.698 -9.790 1.00 91.38 88 PHE A C 1
ATOM 682 O O . PHE A 1 88 ? -2.828 7.525 -9.126 1.00 91.38 88 PHE A O 1
ATOM 689 N N . GLN A 1 89 ? -0.693 8.200 -9.260 1.00 81.25 89 GLN A N 1
ATOM 690 C CA . GLN A 1 89 ? -0.602 8.558 -7.847 1.00 81.25 89 GLN A CA 1
ATOM 691 C C . GLN A 1 89 ? -1.595 9.668 -7.493 1.00 81.25 89 GLN A C 1
ATOM 693 O O . GLN A 1 89 ? -2.301 9.553 -6.500 1.00 81.25 89 GLN A O 1
ATOM 698 N N . ARG A 1 90 ? -1.738 10.688 -8.347 1.00 90.06 90 ARG A N 1
ATOM 699 C CA . ARG A 1 90 ? -2.720 11.766 -8.174 1.00 90.06 90 ARG A CA 1
ATOM 700 C C . ARG A 1 90 ? -4.153 11.236 -8.157 1.00 90.06 90 ARG A C 1
ATOM 702 O O . ARG A 1 90 ? -4.958 11.680 -7.344 1.00 90.06 90 ARG A O 1
ATOM 709 N N . GLN A 1 91 ? -4.481 10.302 -9.050 1.00 92.75 91 GLN A N 1
ATOM 710 C CA . GLN A 1 91 ? -5.796 9.659 -9.067 1.00 92.75 91 GLN A CA 1
ATOM 711 C C . GLN A 1 91 ? -6.037 8.838 -7.799 1.00 92.75 91 GLN A C 1
ATOM 713 O O . GLN A 1 91 ? -7.120 8.918 -7.225 1.00 92.75 91 GLN A O 1
ATOM 718 N N . LEU A 1 92 ? -5.033 8.091 -7.331 1.00 83.81 92 LEU A N 1
ATOM 719 C CA . LEU A 1 92 ? -5.118 7.358 -6.070 1.00 83.81 92 LEU A CA 1
ATOM 720 C C . LEU A 1 92 ? -5.335 8.309 -4.891 1.00 83.81 92 LEU A C 1
ATOM 722 O O . LEU A 1 92 ? -6.261 8.097 -4.114 1.00 83.81 92 LEU A O 1
ATOM 726 N N . ASP A 1 93 ? -4.542 9.373 -4.789 1.00 76.69 93 ASP A N 1
ATOM 727 C CA . ASP A 1 93 ? -4.649 10.362 -3.716 1.00 76.69 93 ASP A CA 1
ATOM 728 C C . ASP A 1 93 ? -6.024 11.045 -3.721 1.00 76.69 93 ASP A C 1
ATOM 730 O O . ASP A 1 93 ? -6.628 11.219 -2.664 1.00 76.69 93 ASP A O 1
ATOM 734 N N . GLN A 1 94 ? -6.564 11.364 -4.904 1.00 85.56 94 GLN A N 1
ATOM 735 C CA . GLN A 1 94 ? -7.914 11.915 -5.054 1.00 85.56 94 GLN A CA 1
ATOM 736 C C . GLN A 1 94 ? -8.983 10.941 -4.543 1.00 85.56 94 GLN A C 1
ATOM 738 O O . GLN A 1 94 ? -9.852 11.332 -3.765 1.00 85.56 94 GLN A O 1
ATOM 743 N N . VAL A 1 95 ? -8.905 9.667 -4.937 1.00 81.62 95 VAL A N 1
ATOM 744 C CA . VAL A 1 95 ? -9.841 8.633 -4.471 1.00 81.62 95 VAL A CA 1
ATOM 745 C C . VAL A 1 95 ? -9.732 8.449 -2.957 1.00 81.62 95 VAL A C 1
ATOM 747 O O . VAL A 1 95 ? -10.751 8.348 -2.274 1.00 81.62 95 VAL A O 1
ATOM 750 N N . PHE A 1 96 ? -8.518 8.450 -2.403 1.00 75.12 96 PHE A N 1
ATOM 751 C CA . PHE A 1 96 ? -8.318 8.367 -0.958 1.00 75.12 96 PHE A CA 1
ATOM 752 C C . PHE A 1 96 ? -8.869 9.591 -0.219 1.00 75.12 96 PHE A C 1
ATOM 754 O O . PHE A 1 96 ? -9.481 9.420 0.834 1.00 75.12 96 PHE A O 1
ATOM 761 N N . ALA A 1 97 ? -8.713 10.800 -0.762 1.00 66.12 97 ALA A N 1
ATOM 762 C CA . ALA A 1 97 ? -9.277 12.018 -0.184 1.00 66.12 97 ALA A CA 1
ATOM 763 C C . ALA A 1 97 ? -10.815 12.001 -0.197 1.00 66.12 97 ALA A C 1
ATOM 765 O O . ALA A 1 97 ? -11.446 12.338 0.805 1.00 66.12 97 ALA A O 1
ATOM 766 N N . GLU A 1 98 ? -11.429 11.545 -1.292 1.00 72.75 98 GLU A N 1
ATOM 767 C CA . GLU A 1 98 ? -12.882 11.369 -1.374 1.00 72.75 98 GLU A CA 1
ATOM 768 C C . GLU A 1 98 ? -13.372 10.345 -0.344 1.00 72.75 98 GLU A C 1
ATOM 770 O O . GLU A 1 98 ? -14.283 10.641 0.432 1.00 72.75 98 GLU A O 1
ATOM 775 N N . LEU A 1 99 ? -12.717 9.184 -0.248 1.00 69.25 99 LEU A N 1
ATOM 776 C CA . LEU A 1 99 ? -13.017 8.173 0.770 1.00 69.25 99 LEU A CA 1
ATOM 777 C C . LEU A 1 99 ? -12.860 8.708 2.203 1.00 69.25 99 LEU A C 1
ATOM 779 O O . LEU A 1 99 ? -13.701 8.420 3.055 1.00 69.25 99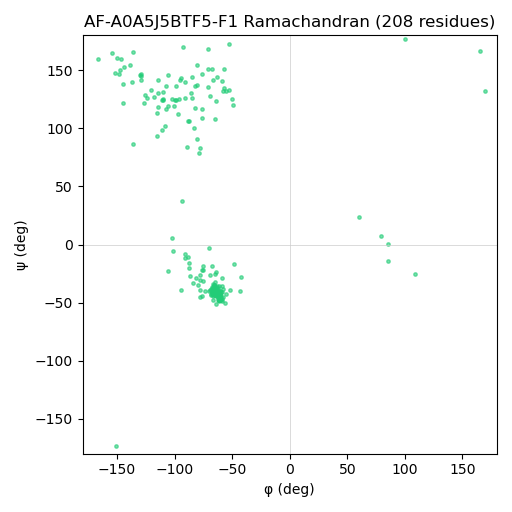 LEU A O 1
ATOM 783 N N . ALA A 1 100 ? -11.826 9.507 2.474 1.00 62.47 100 ALA A N 1
ATOM 784 C CA . ALA A 1 100 ? -11.622 10.148 3.772 1.00 62.47 100 ALA A CA 1
ATOM 785 C C . ALA A 1 100 ? -12.735 11.160 4.100 1.00 62.47 100 ALA A C 1
ATOM 787 O O . ALA A 1 100 ? -13.230 11.187 5.225 1.00 62.47 100 ALA A O 1
ATOM 788 N N . SER A 1 101 ? -13.203 11.931 3.116 1.00 62.88 101 SER A N 1
ATOM 789 C CA . SER A 1 101 ? -14.311 12.877 3.310 1.00 62.88 101 SER A CA 1
ATOM 790 C C . SER A 1 101 ? -15.648 12.179 3.605 1.00 62.88 101 SER A C 1
ATOM 792 O O . SER A 1 101 ? -16.411 12.626 4.464 1.00 62.88 101 SER A O 1
ATOM 794 N N . PHE A 1 102 ? -15.910 11.028 2.970 1.00 60.12 102 PHE A N 1
ATOM 795 C CA . PHE A 1 102 ? -17.062 10.184 3.301 1.00 60.12 102 PHE A CA 1
ATOM 796 C C . PHE A 1 102 ? -16.981 9.644 4.736 1.00 60.12 102 PHE A C 1
ATOM 798 O O . PHE A 1 102 ? -18.004 9.544 5.415 1.00 60.12 102 PHE A O 1
ATOM 805 N N . LEU A 1 103 ? -15.774 9.335 5.220 1.00 52.09 103 LEU A N 1
ATOM 806 C CA . LEU A 1 103 ? -15.540 8.896 6.598 1.00 52.09 103 LEU A CA 1
ATOM 807 C C . LEU A 1 103 ? -15.780 10.011 7.631 1.00 52.09 103 LEU A C 1
ATOM 809 O O . LEU A 1 103 ? -16.337 9.734 8.696 1.00 52.09 103 LEU A O 1
ATOM 813 N N . GLU A 1 104 ? -15.407 11.259 7.335 1.00 50.56 104 GLU A N 1
ATOM 814 C CA . GLU A 1 104 ? -15.682 12.403 8.218 1.00 50.56 104 GLU A CA 1
ATOM 815 C C . GLU A 1 104 ? -17.184 12.705 8.318 1.00 50.56 104 GLU A C 1
ATOM 817 O O . GLU A 1 104 ? -17.695 12.932 9.417 1.00 50.56 104 GLU A O 1
ATOM 822 N N . LEU A 1 105 ? -17.922 12.622 7.208 1.00 43.53 105 LEU A N 1
ATOM 823 C CA . LEU A 1 105 ? -19.380 12.798 7.199 1.00 43.53 105 LEU A CA 1
ATOM 824 C C . LEU A 1 105 ? -20.119 11.701 7.991 1.00 43.53 105 LEU A C 1
ATOM 826 O O . LEU A 1 105 ? -21.126 11.987 8.639 1.00 43.53 105 LEU A O 1
ATOM 830 N N . ASP A 1 106 ? -19.598 10.471 8.027 1.00 43.78 106 ASP A N 1
ATOM 831 C CA . ASP A 1 106 ? -20.174 9.371 8.817 1.00 43.78 106 ASP A CA 1
ATOM 832 C C . ASP A 1 106 ? -19.892 9.492 10.330 1.00 43.78 106 ASP A C 1
ATOM 834 O O . ASP A 1 106 ? -20.640 8.968 11.161 1.00 43.78 106 ASP A O 1
ATOM 838 N N . SER A 1 107 ? -18.852 10.240 10.725 1.00 43.75 107 SER A N 1
ATOM 839 C CA . SER A 1 107 ? -18.619 10.586 12.137 1.00 43.75 107 SER A CA 1
ATOM 840 C C . SER A 1 107 ? -19.735 11.466 12.725 1.00 43.75 107 SER A C 1
ATOM 842 O O . SER A 1 107 ? -19.978 11.425 13.929 1.00 43.75 107 SER A O 1
ATOM 844 N N . LEU A 1 108 ? -20.464 12.196 11.870 1.00 39.75 108 LEU A N 1
ATOM 845 C CA . LEU A 1 108 ? -21.561 13.091 12.248 1.00 39.75 108 LEU A CA 1
ATOM 846 C C . LEU A 1 108 ? -22.945 12.414 12.245 1.00 39.75 108 LEU A C 1
ATOM 848 O O . LEU A 1 108 ? -23.897 12.999 12.762 1.00 39.75 108 LEU A O 1
ATOM 852 N N . SER A 1 109 ? -23.088 11.199 11.693 1.00 38.34 109 SER A N 1
ATOM 853 C CA . SER A 1 109 ? -24.405 10.574 11.461 1.00 38.34 109 SER A CA 1
ATOM 854 C C . SER A 1 109 ? -24.834 9.510 12.484 1.00 38.34 109 SER A C 1
ATOM 856 O O . SER A 1 109 ? -25.969 9.028 12.406 1.00 38.34 109 SER A O 1
ATOM 858 N N . HIS A 1 110 ? -24.003 9.109 13.450 1.00 38.94 110 HIS A N 1
ATOM 859 C CA . HIS A 1 110 ? -24.349 7.968 14.305 1.00 38.94 110 HIS A CA 1
ATOM 860 C C . HIS A 1 110 ? -24.922 8.334 15.680 1.00 38.94 110 HIS A C 1
ATOM 862 O O . HIS A 1 110 ? -24.314 9.009 16.506 1.00 38.94 110 HIS A O 1
ATOM 868 N N . ARG A 1 111 ? -26.118 7.784 15.924 1.00 35.78 111 ARG A N 1
ATOM 869 C CA . ARG A 1 111 ? -26.766 7.640 17.227 1.00 35.78 111 ARG A CA 1
ATOM 870 C C . ARG A 1 111 ? -25.916 6.686 18.072 1.00 35.78 111 ARG A C 1
ATOM 872 O O . ARG A 1 111 ? -25.846 5.495 17.789 1.00 35.78 111 ARG A O 1
ATOM 879 N N . VAL A 1 112 ? -25.244 7.253 19.062 1.00 37.91 112 VAL A N 1
ATOM 880 C CA . VAL A 1 112 ? -24.321 6.590 19.982 1.00 37.91 112 VAL A CA 1
ATOM 881 C C . VAL A 1 112 ? -25.076 5.560 20.838 1.00 37.91 112 VAL A C 1
ATOM 883 O O . VAL A 1 112 ? -26.024 5.922 21.535 1.00 37.91 112 VAL A O 1
ATOM 886 N N . VAL A 1 113 ? -24.666 4.288 20.827 1.00 40.16 113 VAL A N 1
ATOM 887 C CA . VAL A 1 113 ? -24.949 3.375 21.949 1.00 40.16 113 VAL A CA 1
ATOM 888 C C . VAL A 1 113 ? -23.778 3.544 22.910 1.00 40.16 113 VAL A C 1
ATOM 890 O O . VAL A 1 113 ? -22.765 2.864 22.814 1.00 40.16 113 VAL A O 1
ATOM 893 N N . GLU A 1 114 ? -23.858 4.570 23.757 1.00 43.56 114 GLU A N 1
ATOM 894 C CA . GLU A 1 114 ? -22.738 5.013 24.591 1.00 43.56 114 GLU A CA 1
ATOM 895 C C . GLU A 1 114 ? -22.600 4.093 25.810 1.00 43.56 114 GLU A C 1
ATOM 897 O O . GLU A 1 114 ? -23.035 4.403 26.915 1.00 43.56 114 GLU A O 1
ATOM 902 N N . GLY A 1 115 ? -22.004 2.920 25.616 1.00 50.53 115 GLY A N 1
ATOM 903 C CA . GLY A 1 115 ? -21.452 2.153 26.724 1.00 50.53 115 GLY A CA 1
ATOM 904 C C . GLY A 1 115 ? -20.087 2.729 27.089 1.00 50.53 115 GLY A C 1
ATOM 905 O O . GLY A 1 115 ? -19.083 2.335 26.502 1.00 50.53 115 GLY A O 1
ATOM 906 N N . LYS A 1 116 ? -20.023 3.692 28.016 1.00 53.88 116 LYS A N 1
ATOM 907 C CA . LYS A 1 116 ? -18.746 4.077 28.639 1.00 53.88 116 LYS A CA 1
ATOM 908 C C . LYS A 1 116 ? -18.381 3.008 29.654 1.00 53.88 116 LYS A C 1
ATOM 910 O O . LYS A 1 116 ? -19.004 2.932 30.709 1.00 53.88 116 LYS A O 1
ATOM 915 N N . TYR A 1 117 ? -17.363 2.212 29.356 1.00 58.06 117 TYR A N 1
ATOM 916 C CA . TYR A 1 117 ? -16.946 1.145 30.253 1.00 58.06 117 TYR A CA 1
ATOM 917 C C . TYR A 1 117 ? -15.589 1.449 30.884 1.00 58.06 117 TYR A C 1
ATOM 919 O O . TYR A 1 117 ? -14.535 1.252 30.278 1.00 58.06 117 TYR A O 1
ATOM 927 N N . GLY A 1 118 ? -15.615 1.961 32.113 1.00 53.00 118 GLY A N 1
ATOM 928 C CA . GLY A 1 118 ? -14.425 2.274 32.900 1.00 53.00 118 GLY A CA 1
ATOM 929 C C . GLY A 1 118 ? -14.742 3.164 34.096 1.00 53.00 118 GLY A C 1
ATOM 930 O O . GLY A 1 118 ? -15.820 3.748 34.190 1.00 53.00 118 GLY A O 1
ATOM 931 N N . ILE A 1 119 ? -13.787 3.277 35.014 1.00 47.91 119 ILE A N 1
ATOM 932 C CA . ILE A 1 119 ? -13.919 4.109 36.213 1.00 47.91 119 ILE A CA 1
ATOM 933 C C . ILE A 1 119 ? -13.639 5.569 35.833 1.00 47.91 119 ILE A C 1
ATOM 935 O O . ILE A 1 119 ? -12.714 5.856 35.068 1.00 47.91 119 ILE A O 1
ATOM 939 N N . ASP A 1 120 ? -14.446 6.497 36.345 1.00 53.28 120 ASP A N 1
ATOM 940 C CA . ASP A 1 120 ? -14.271 7.951 36.193 1.00 53.28 120 ASP A CA 1
ATOM 941 C C . ASP A 1 120 ? -14.281 8.481 34.742 1.00 53.28 120 ASP A C 1
ATOM 943 O O . ASP A 1 120 ? -13.715 9.534 34.454 1.00 53.28 120 ASP A O 1
ATOM 947 N N . GLY A 1 121 ? -14.898 7.760 33.799 1.00 55.78 121 GLY A N 1
ATOM 948 C CA . GLY A 1 121 ? -14.979 8.183 32.393 1.00 55.78 121 GLY A CA 1
ATOM 949 C C . GLY A 1 121 ? -13.713 7.937 31.558 1.00 55.78 121 GLY A C 1
ATOM 950 O O . GLY A 1 121 ? -13.678 8.339 30.398 1.00 55.78 121 GLY A O 1
ATOM 951 N N . ARG A 1 122 ? -12.702 7.240 32.100 1.00 57.00 122 ARG A N 1
ATOM 952 C CA . ARG A 1 122 ? -11.471 6.811 31.392 1.00 57.00 122 ARG A CA 1
ATOM 953 C C . ARG A 1 122 ? -11.584 5.395 30.803 1.00 57.00 122 ARG A C 1
ATOM 955 O O . ARG A 1 122 ? -10.649 4.602 30.870 1.00 57.00 122 ARG A O 1
ATOM 962 N N . GLY A 1 123 ? -12.766 5.063 30.300 1.00 65.88 123 GLY A N 1
ATOM 963 C CA . GLY A 1 123 ? -13.104 3.745 29.768 1.00 65.88 123 GLY A CA 1
ATOM 964 C C . GLY A 1 123 ? -12.893 3.603 28.265 1.00 65.88 123 GLY A C 1
ATOM 965 O O . GLY A 1 123 ? -12.702 4.602 27.573 1.00 65.88 123 GLY A O 1
ATOM 966 N N . CYS A 1 124 ? -12.981 2.374 27.752 1.00 68.00 124 CYS A N 1
ATOM 967 C CA . CYS A 1 124 ? -13.132 2.169 26.312 1.00 68.00 124 CYS A CA 1
ATOM 968 C C . CYS A 1 124 ? -14.596 2.361 25.895 1.00 68.00 124 CYS A C 1
ATOM 970 O O . CYS A 1 124 ? -15.520 2.190 26.699 1.00 68.00 124 CYS A O 1
ATOM 972 N N . THR A 1 125 ? -14.803 2.725 24.632 1.00 75.75 125 THR A N 1
ATOM 973 C CA . THR A 1 125 ? -16.132 2.802 24.013 1.00 75.75 125 THR A CA 1
ATOM 974 C C . THR A 1 125 ? -16.233 1.763 22.912 1.00 75.75 125 THR A C 1
ATOM 976 O O . THR A 1 125 ? -15.344 1.701 22.062 1.00 75.75 125 THR A O 1
ATOM 979 N N . VAL A 1 126 ? -17.304 0.972 22.928 1.00 68.69 126 VAL A N 1
ATOM 980 C CA . VAL A 1 126 ? -17.579 -0.078 21.941 1.00 68.69 126 VAL A CA 1
ATOM 981 C C . VAL A 1 126 ? -18.767 0.359 21.092 1.00 68.69 126 VAL A C 1
ATOM 983 O O . VAL A 1 126 ? -19.823 0.685 21.632 1.00 68.69 126 VAL A O 1
ATOM 986 N N . GLU A 1 127 ? -18.591 0.381 19.776 1.00 67.19 127 GLU A N 1
ATOM 987 C CA . GLU A 1 127 ? -19.632 0.710 18.810 1.00 67.19 127 GLU A CA 1
ATOM 988 C C . GLU A 1 127 ? -19.906 -0.491 17.895 1.00 67.19 127 GLU A C 1
ATOM 990 O O . GLU A 1 127 ? -18.996 -0.993 17.232 1.00 67.19 127 GLU A O 1
ATOM 995 N N . ASP A 1 128 ? -21.175 -0.896 17.797 1.00 58.62 128 ASP A N 1
ATOM 996 C CA . ASP A 1 128 ? -21.653 -1.811 16.756 1.00 58.62 128 ASP A CA 1
ATOM 997 C C . ASP A 1 128 ? -21.945 -0.992 15.490 1.00 58.62 128 ASP A C 1
ATOM 999 O O . ASP A 1 128 ? -22.947 -0.272 15.398 1.00 58.62 128 ASP A O 1
ATOM 1003 N N . LYS A 1 129 ? -21.017 -1.016 14.529 1.00 54.38 129 LYS A N 1
ATOM 1004 C CA . LYS A 1 129 ? -21.186 -0.341 13.239 1.00 54.38 129 LYS A CA 1
ATOM 1005 C C . LYS A 1 129 ? -21.221 -1.386 12.134 1.00 54.38 129 LYS A C 1
ATOM 1007 O O . LYS A 1 129 ? -20.222 -2.044 11.859 1.00 54.38 129 LYS A O 1
ATOM 1012 N N . GLY A 1 130 ? -22.386 -1.507 11.496 1.00 50.19 130 GLY A N 1
ATOM 1013 C CA . GLY A 1 130 ? -22.663 -2.478 10.438 1.00 50.19 130 GLY A CA 1
ATOM 1014 C C . GLY A 1 130 ? -21.663 -2.487 9.268 1.00 50.19 130 GLY A C 1
ATOM 1015 O O . GLY A 1 130 ? -20.795 -1.625 9.122 1.00 50.19 130 GLY A O 1
ATOM 1016 N N . ALA A 1 131 ? -21.832 -3.482 8.394 1.00 48.94 131 ALA A N 1
ATOM 1017 C CA . ALA A 1 131 ? -20.875 -3.988 7.400 1.00 48.94 131 ALA A CA 1
ATOM 1018 C C . ALA A 1 131 ? -20.145 -2.975 6.483 1.00 48.94 131 ALA A C 1
ATOM 1020 O O . ALA A 1 131 ? -19.131 -3.328 5.888 1.00 48.94 131 ALA A O 1
ATOM 1021 N N . TYR A 1 132 ? -20.599 -1.725 6.344 1.00 47.22 132 TYR A N 1
ATOM 1022 C CA . TYR A 1 132 ? -19.995 -0.764 5.410 1.00 47.22 132 TYR A CA 1
ATOM 1023 C C . TYR A 1 132 ? -18.655 -0.182 5.899 1.00 47.22 132 TYR A C 1
ATOM 1025 O O . TYR A 1 132 ? -17.758 0.058 5.092 1.00 47.22 132 TYR A O 1
ATOM 1033 N N . ARG A 1 133 ? -18.460 -0.024 7.219 1.00 54.38 133 ARG A N 1
ATOM 1034 C CA . ARG A 1 133 ? -17.185 0.478 7.780 1.00 54.38 133 ARG A CA 1
ATOM 1035 C C . ARG A 1 133 ? -16.074 -0.579 7.784 1.00 54.38 133 ARG A C 1
ATOM 1037 O O . ARG A 1 133 ? -14.902 -0.211 7.753 1.00 54.38 133 ARG A O 1
ATOM 1044 N N . GLN A 1 134 ? -16.422 -1.870 7.737 1.00 55.12 134 GLN A N 1
ATOM 1045 C CA . GLN A 1 134 ? -15.470 -2.9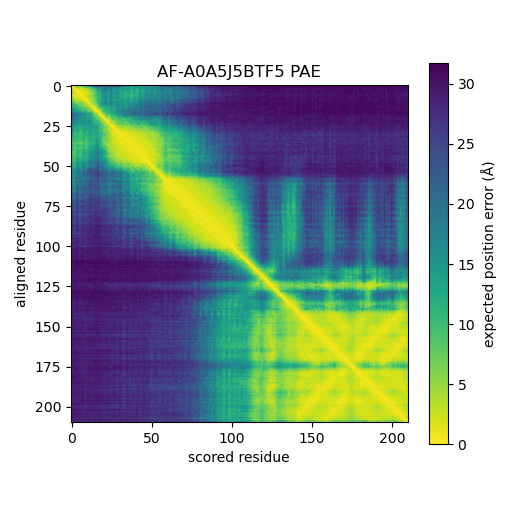94 7.659 1.00 55.12 134 GLN A CA 1
ATOM 1046 C C . GLN A 1 134 ? -14.508 -2.877 6.476 1.00 55.12 134 GLN A C 1
ATOM 1048 O O . GLN A 1 134 ? -13.309 -3.124 6.609 1.00 55.12 134 GLN A O 1
ATOM 1053 N N . SER A 1 135 ? -15.037 -2.490 5.316 1.00 62.94 135 SER A N 1
ATOM 1054 C CA . SER A 1 135 ? -14.281 -2.445 4.065 1.00 62.94 135 SER A CA 1
ATOM 1055 C C . SER A 1 135 ? -13.168 -1.400 4.097 1.00 62.94 135 SER A C 1
ATOM 1057 O O . SER A 1 135 ? -12.093 -1.645 3.562 1.00 62.94 135 SER A O 1
ATOM 1059 N N . LEU A 1 136 ? -13.386 -0.266 4.768 1.00 65.06 136 LEU A N 1
ATOM 1060 C CA . LEU A 1 136 ? -12.385 0.797 4.862 1.00 65.06 136 LEU A CA 1
ATOM 1061 C C . LEU A 1 136 ? -11.276 0.439 5.850 1.00 65.06 136 LEU A C 1
ATOM 1063 O O . LEU A 1 136 ? -10.106 0.546 5.493 1.00 65.06 136 LEU A O 1
ATOM 1067 N N . TRP A 1 137 ? -11.612 -0.092 7.030 1.00 66.31 137 TRP A N 1
ATOM 1068 C CA . TRP A 1 137 ? -10.606 -0.563 7.994 1.00 66.31 137 TRP A CA 1
ATOM 1069 C C . TRP A 1 137 ? -9.704 -1.656 7.418 1.00 66.31 137 TRP A C 1
ATOM 1071 O O . TRP A 1 137 ? -8.500 -1.627 7.666 1.00 66.31 137 TRP A O 1
ATOM 1081 N N . ARG A 1 138 ? -10.258 -2.545 6.577 1.00 61.56 138 ARG A N 1
ATOM 1082 C CA . ARG A 1 138 ? -9.492 -3.559 5.834 1.00 61.56 138 ARG A CA 1
ATOM 1083 C C . ARG A 1 138 ? -8.416 -2.985 4.913 1.00 61.56 138 ARG A C 1
ATOM 1085 O O . ARG A 1 138 ? -7.417 -3.658 4.667 1.00 61.56 138 ARG A O 1
ATOM 1092 N N . ILE A 1 139 ? -8.621 -1.771 4.408 1.00 64.94 139 ILE A N 1
ATOM 1093 C CA . ILE A 1 139 ? -7.729 -1.116 3.446 1.00 64.94 139 ILE A CA 1
ATOM 1094 C C . ILE A 1 139 ? -6.723 -0.201 4.159 1.00 64.94 139 ILE A C 1
ATOM 1096 O O . ILE A 1 139 ? -5.561 -0.165 3.765 1.00 64.94 139 ILE A O 1
ATOM 1100 N N . ILE A 1 140 ? -7.142 0.515 5.210 1.00 65.44 140 ILE A N 1
ATOM 1101 C CA . ILE A 1 140 ? -6.351 1.614 5.801 1.00 65.44 140 ILE A CA 1
ATOM 1102 C C . ILE A 1 140 ? -5.683 1.279 7.145 1.00 65.44 140 ILE A C 1
ATOM 1104 O O . ILE A 1 140 ? -4.719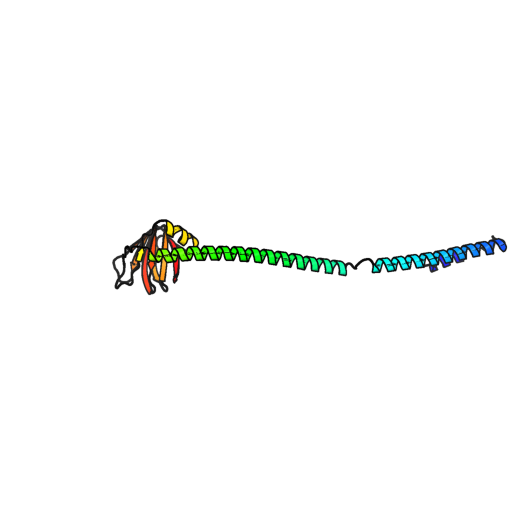 1.938 7.529 1.00 65.44 140 ILE A O 1
ATOM 1108 N N . GLY A 1 141 ? -6.180 0.288 7.890 1.00 68.12 141 GLY A N 1
ATOM 1109 C CA . GLY A 1 141 ? -5.692 -0.003 9.240 1.00 68.12 141 GLY A CA 1
ATOM 1110 C C . GLY A 1 141 ? -4.458 -0.905 9.255 1.00 68.12 141 GLY A C 1
ATOM 1111 O O . GLY A 1 141 ? -4.371 -1.867 8.487 1.00 68.12 141 GLY A O 1
ATOM 1112 N N . LYS A 1 142 ? -3.537 -0.672 10.197 1.00 83.19 142 LYS A N 1
ATOM 1113 C CA . LYS A 1 142 ? -2.452 -1.628 10.481 1.00 83.19 142 LYS A CA 1
ATOM 1114 C C . LYS A 1 142 ? -3.057 -2.898 11.076 1.00 83.19 142 LYS A C 1
ATOM 1116 O O . LYS A 1 142 ? -4.004 -2.808 11.850 1.00 83.19 142 LYS A O 1
ATOM 1121 N N . ARG A 1 143 ? -2.534 -4.071 10.712 1.00 89.44 143 ARG A N 1
ATOM 1122 C CA . ARG A 1 143 ? -3.028 -5.359 11.225 1.00 89.44 143 ARG A CA 1
ATOM 1123 C C . ARG A 1 143 ? -2.241 -5.836 12.429 1.00 89.44 143 ARG A C 1
ATOM 1125 O O . ARG A 1 143 ? -1.023 -5.676 12.481 1.00 89.44 143 ARG A O 1
ATOM 1132 N N . TRP A 1 144 ? -2.947 -6.450 13.365 1.00 92.31 144 TRP A N 1
ATOM 1133 C CA . TRP A 1 144 ? -2.366 -7.112 14.521 1.00 92.31 144 TRP A CA 1
ATOM 1134 C C . TRP A 1 144 ? -3.229 -8.298 14.935 1.00 92.31 144 TRP A C 1
ATOM 1136 O O . TRP A 1 144 ? -4.452 -8.229 14.854 1.00 92.31 144 TRP A O 1
ATOM 1146 N N . GLY A 1 145 ? -2.591 -9.349 15.444 1.00 92.06 145 GLY A N 1
ATOM 1147 C CA . GLY A 1 145 ? -3.298 -10.485 16.014 1.00 92.06 145 GLY A CA 1
ATOM 1148 C C . GLY A 1 145 ? -2.514 -11.175 17.120 1.00 92.06 145 GLY A C 1
ATOM 1149 O O . GLY A 1 145 ? -1.293 -11.023 17.229 1.00 92.06 145 GLY A O 1
ATOM 1150 N N . CYS A 1 146 ? -3.228 -11.937 17.945 1.00 91.94 146 CYS A N 1
ATOM 1151 C CA . CYS A 1 146 ? -2.638 -12.738 19.012 1.00 91.94 146 CYS A CA 1
ATOM 1152 C C . CYS A 1 146 ? -3.429 -14.031 19.269 1.00 91.94 146 CYS A C 1
ATOM 1154 O O . CYS A 1 146 ? -4.648 -14.065 19.081 1.00 91.94 146 CYS A O 1
ATOM 1156 N N . PRO A 1 147 ? -2.759 -15.109 19.719 1.00 94.12 147 PRO A N 1
ATOM 1157 C CA . PRO A 1 147 ? -3.449 -16.300 20.201 1.00 94.12 147 PRO A CA 1
ATOM 1158 C C . PRO A 1 147 ? -4.144 -16.029 21.551 1.00 94.12 147 PRO A C 1
ATOM 1160 O O . PRO A 1 147 ? -3.838 -15.024 22.208 1.00 94.12 147 PRO A O 1
ATOM 1163 N N . PRO A 1 148 ? -5.022 -16.943 22.012 1.00 96.81 148 PRO A N 1
ATOM 1164 C CA . PRO A 1 148 ? -5.603 -16.877 23.348 1.00 96.81 148 PRO A CA 1
ATOM 1165 C C . PRO A 1 148 ? -4.526 -16.667 24.413 1.00 96.81 148 PRO A C 1
ATOM 1167 O O . PRO A 1 148 ? -3.561 -17.428 24.511 1.00 96.81 148 PRO A O 1
ATOM 1170 N N . SER A 1 149 ? -4.644 -15.570 25.151 1.00 93.94 149 SER A N 1
ATOM 1171 C CA . SER A 1 149 ? -3.612 -15.078 26.059 1.00 93.94 149 SER A CA 1
ATOM 1172 C C . SER A 1 149 ? -4.175 -14.013 26.995 1.00 93.94 149 SER A C 1
ATOM 1174 O O . SER A 1 149 ? -5.196 -13.391 26.713 1.00 93.94 149 SER A O 1
ATOM 1176 N N . LYS A 1 150 ? -3.496 -13.785 28.121 1.00 95.88 150 LYS A N 1
ATOM 1177 C CA . LYS A 1 150 ? -3.866 -12.751 29.086 1.00 95.88 150 LYS A CA 1
ATOM 1178 C C . LYS A 1 150 ? -2.673 -11.858 29.372 1.00 95.88 150 LYS A C 1
ATOM 1180 O O . LYS A 1 150 ? -1.635 -12.358 29.803 1.00 95.88 150 LYS A O 1
ATOM 1185 N N . PHE A 1 151 ? -2.804 -10.559 29.125 1.00 94.69 151 PHE A N 1
ATOM 1186 C CA . PHE A 1 151 ? -1.686 -9.627 29.252 1.00 94.69 151 PHE A CA 1
ATOM 1187 C C . PHE A 1 151 ? -2.137 -8.202 29.607 1.00 94.69 151 PHE A C 1
ATOM 1189 O O . PHE A 1 151 ? -3.215 -7.769 29.192 1.00 94.69 151 PHE A O 1
ATOM 1196 N N . PRO A 1 152 ? -1.322 -7.457 30.375 1.00 94.06 152 PRO A N 1
ATOM 1197 C CA . PRO A 1 152 ? -1.550 -6.040 30.617 1.00 94.06 152 PRO A CA 1
ATOM 1198 C C . PRO A 1 152 ? -1.153 -5.207 29.391 1.00 94.06 152 PRO A C 1
ATOM 1200 O O . PRO A 1 152 ? -0.191 -5.530 28.690 1.00 94.06 152 PRO A O 1
ATOM 1203 N N . TRP A 1 153 ? -1.873 -4.114 29.151 1.00 93.38 153 TRP A N 1
ATOM 1204 C CA . TRP A 1 153 ? -1.607 -3.177 28.066 1.00 93.38 153 TRP A CA 1
ATOM 1205 C C . TRP A 1 153 ? -1.923 -1.737 28.472 1.00 93.38 153 TRP A C 1
ATOM 1207 O O . TRP A 1 153 ? -2.961 -1.463 29.080 1.00 93.38 153 TRP A O 1
ATOM 1217 N N . THR A 1 154 ? -1.043 -0.813 28.087 1.00 91.44 154 THR A N 1
ATOM 1218 C CA . THR A 1 154 ? -1.196 0.625 28.332 1.00 91.44 154 THR A CA 1
ATOM 1219 C C . THR A 1 154 ? -1.123 1.387 27.017 1.00 91.44 154 THR A C 1
ATOM 1221 O O . THR A 1 154 ? -0.146 1.279 26.276 1.00 91.44 154 THR A O 1
ATOM 1224 N N . TYR A 1 155 ? -2.140 2.200 26.747 1.00 87.81 155 TYR A N 1
ATOM 1225 C CA . TYR A 1 155 ? -2.248 2.995 25.528 1.00 87.81 155 TYR A CA 1
ATOM 1226 C C . TYR A 1 155 ? -1.549 4.349 25.703 1.00 87.81 155 TYR A C 1
ATOM 1228 O O . TYR A 1 155 ? -2.053 5.243 26.383 1.00 87.81 155 TYR A O 1
ATOM 1236 N N . SER A 1 156 ? -0.379 4.532 25.087 1.00 89.50 156 SER A N 1
ATOM 1237 C CA . SER A 1 156 ? 0.374 5.804 25.111 1.00 89.50 156 SER A CA 1
ATOM 1238 C C . SER A 1 156 ? -0.221 6.897 24.210 1.00 89.50 156 SER A C 1
ATOM 1240 O O . SER A 1 156 ? 0.055 8.083 24.411 1.00 89.50 156 SER A O 1
ATOM 1242 N N . SER A 1 157 ? -1.067 6.493 23.265 1.00 89.56 157 SER A N 1
ATOM 1243 C CA . SER A 1 157 ? -1.826 7.306 22.309 1.00 89.56 157 SER A CA 1
ATOM 1244 C C . SER A 1 157 ? -3.259 6.783 22.228 1.00 89.56 157 SER A C 1
ATOM 1246 O O . SER A 1 157 ? -3.535 5.687 22.716 1.00 89.56 157 SER A O 1
ATOM 1248 N N . LYS A 1 158 ? -4.180 7.553 21.640 1.00 85.06 158 LYS A N 1
ATOM 1249 C CA . LYS A 1 158 ? -5.551 7.067 21.441 1.00 85.06 158 LYS A CA 1
ATOM 1250 C C . LYS A 1 158 ? -5.506 5.968 20.381 1.00 85.06 158 LYS A C 1
ATOM 1252 O O . LYS A 1 158 ? -4.953 6.185 19.308 1.00 85.06 158 LYS A O 1
ATOM 1257 N N . GLU A 1 159 ? -6.072 4.803 20.672 1.00 88.25 159 GLU A N 1
ATOM 1258 C CA . GLU A 1 159 ? -6.184 3.710 19.703 1.00 88.25 159 GLU A CA 1
ATOM 1259 C C . GLU A 1 159 ? -7.641 3.539 19.298 1.00 88.25 159 GLU A C 1
ATOM 1261 O O . GLU A 1 159 ? -8.519 3.447 20.152 1.00 88.25 159 GLU A O 1
ATOM 1266 N N . THR A 1 160 ? -7.897 3.457 17.998 1.00 87.12 160 THR A N 1
ATOM 1267 C CA . THR A 1 160 ? -9.163 2.939 17.476 1.00 87.12 160 THR A CA 1
ATOM 1268 C C . THR A 1 160 ? -8.876 1.610 16.803 1.00 87.12 160 THR A C 1
ATOM 1270 O O . THR A 1 160 ? -8.028 1.558 15.909 1.00 87.12 160 THR A O 1
ATOM 1273 N N . CYS A 1 161 ? -9.554 0.540 17.214 1.00 88.62 161 CYS A N 1
ATOM 1274 C CA . CYS A 1 161 ? -9.385 -0.770 16.604 1.00 88.62 161 CYS A CA 1
ATOM 1275 C C . CYS A 1 161 ? -10.706 -1.428 16.217 1.00 88.62 161 CYS A C 1
ATOM 1277 O O . CYS A 1 161 ? -11.710 -1.301 16.910 1.00 88.62 161 CYS A O 1
ATOM 1279 N N . TYR A 1 162 ? -10.669 -2.167 15.116 1.00 86.62 162 TYR A N 1
ATOM 1280 C CA . TYR A 1 162 ? -11.768 -2.943 14.574 1.00 86.62 162 TYR A CA 1
ATOM 1281 C C . TYR A 1 162 ? -11.431 -4.434 14.640 1.00 86.62 162 TYR A C 1
ATOM 1283 O O . TYR A 1 162 ? -10.448 -4.853 14.021 1.00 86.62 162 TYR A O 1
ATOM 1291 N N . LEU A 1 163 ? -12.217 -5.225 15.374 1.00 86.62 163 LEU A N 1
ATOM 1292 C CA . LEU A 1 163 ? -11.995 -6.668 15.506 1.00 86.62 163 LEU A CA 1
ATOM 1293 C C . LEU A 1 163 ? -12.596 -7.402 14.301 1.00 86.62 163 LEU A C 1
ATOM 1295 O O . LEU A 1 163 ? -13.806 -7.375 14.079 1.00 86.62 163 LEU A O 1
ATOM 1299 N N . LEU A 1 164 ? -11.741 -8.069 13.524 1.00 87.88 164 LEU A N 1
ATOM 1300 C CA . LEU A 1 164 ? -12.152 -8.941 12.424 1.00 87.88 164 LEU A CA 1
ATOM 1301 C C . LEU A 1 164 ? -12.633 -10.290 12.957 1.00 87.88 164 LEU A C 1
ATOM 1303 O O . LEU A 1 164 ? -13.659 -10.797 12.516 1.00 87.88 164 LEU A O 1
ATOM 1307 N N . GLU A 1 165 ? -11.876 -10.849 13.899 1.00 89.94 165 GLU A N 1
ATOM 1308 C CA . GLU A 1 165 ? -12.097 -12.163 14.495 1.00 89.94 165 GLU A CA 1
ATOM 1309 C C . GLU A 1 165 ? -11.663 -12.157 15.967 1.00 89.94 165 GLU A C 1
ATOM 1311 O O . GLU A 1 165 ? -10.870 -11.313 16.400 1.00 89.94 165 GLU A O 1
ATOM 1316 N N . GLY A 1 166 ? -12.176 -13.124 16.726 1.00 92.75 166 GLY A N 1
ATOM 1317 C CA . GLY A 1 166 ? -11.807 -13.355 18.116 1.00 92.75 166 GLY A CA 1
ATOM 1318 C C . GLY A 1 166 ? -12.784 -12.793 19.137 1.00 92.75 166 GLY A C 1
ATOM 1319 O O . GLY A 1 166 ? -13.786 -12.149 18.815 1.00 92.75 166 GLY A O 1
ATOM 1320 N N . LYS A 1 167 ? -12.463 -13.068 20.403 1.00 93.38 167 LYS A N 1
ATOM 1321 C CA . LYS A 1 167 ? -13.264 -12.691 21.565 1.00 93.38 167 LYS A CA 1
ATOM 1322 C C . LYS A 1 167 ? -12.356 -12.347 22.736 1.00 93.38 167 LYS A C 1
ATOM 1324 O O . LYS A 1 167 ? -11.567 -13.181 23.194 1.00 93.38 167 LYS A O 1
ATOM 1329 N N . VAL A 1 168 ? -12.497 -11.126 23.240 1.00 93.88 168 VAL A N 1
ATOM 1330 C CA . VAL A 1 168 ? -11.659 -10.560 24.299 1.00 93.88 168 VAL A CA 1
ATOM 1331 C C . VAL A 1 168 ? -12.529 -9.985 25.396 1.00 93.88 168 VAL A C 1
ATOM 1333 O O . VAL A 1 168 ? -13.530 -9.327 25.130 1.00 93.88 168 VAL A O 1
ATOM 1336 N N . LYS A 1 169 ? -12.102 -10.169 26.642 1.00 93.94 169 LYS A N 1
ATOM 1337 C CA . LYS A 1 169 ? -12.610 -9.411 27.777 1.00 93.94 169 LYS A CA 1
ATOM 1338 C C . LYS A 1 169 ? -11.552 -8.423 28.250 1.00 93.94 169 LYS A C 1
ATOM 1340 O O . LYS A 1 169 ? -10.468 -8.820 28.670 1.00 93.94 169 LYS A O 1
ATOM 1345 N N . VAL A 1 170 ? -11.851 -7.133 28.158 1.00 92.06 170 VAL A N 1
ATOM 1346 C CA . VAL A 1 170 ? -10.955 -6.054 28.580 1.00 92.06 170 VAL A CA 1
ATOM 1347 C C . VAL A 1 170 ? -11.319 -5.624 29.993 1.00 92.06 170 VAL A C 1
ATOM 1349 O O . VAL A 1 170 ? -12.457 -5.248 30.255 1.00 92.06 170 VAL A O 1
ATOM 1352 N N . PHE A 1 171 ? -10.348 -5.639 30.898 1.00 91.06 171 PHE A N 1
ATOM 1353 C CA . PHE A 1 171 ? -10.499 -5.190 32.280 1.00 91.06 171 PHE A CA 1
ATOM 1354 C C . PHE A 1 171 ? -9.750 -3.868 32.473 1.00 91.06 171 PHE A C 1
ATOM 1356 O O . PHE A 1 171 ? -8.522 -3.898 32.569 1.00 91.06 171 PHE A O 1
ATOM 1363 N N . PRO A 1 172 ? -10.434 -2.710 32.503 1.00 89.62 172 PRO A N 1
ATOM 1364 C CA . PRO A 1 172 ? -9.799 -1.435 32.825 1.00 89.62 172 PRO A CA 1
ATOM 1365 C C . PRO A 1 172 ? -9.155 -1.473 34.213 1.00 89.62 172 PRO A C 1
ATOM 1367 O O . PRO A 1 172 ? -9.737 -2.022 35.153 1.00 89.62 172 PRO A O 1
ATOM 1370 N N . ASP A 1 173 ? -7.983 -0.859 34.363 1.00 85.50 173 ASP A N 1
ATOM 1371 C CA . ASP A 1 173 ? -7.284 -0.832 35.648 1.00 85.50 173 ASP A CA 1
ATOM 1372 C C . ASP A 1 173 ? -8.154 -0.201 36.748 1.00 85.50 173 ASP A C 1
ATOM 1374 O O . ASP A 1 173 ? -8.758 0.858 36.576 1.00 85.50 173 ASP A O 1
ATOM 1378 N N . GLY A 1 174 ? -8.224 -0.885 37.894 1.00 79.31 174 GLY A N 1
ATOM 1379 C CA . GLY A 1 174 ? -9.054 -0.517 39.045 1.00 79.31 174 GLY A CA 1
ATOM 1380 C C . GLY A 1 174 ? -10.502 -1.025 38.988 1.00 79.31 174 GLY A C 1
ATOM 1381 O O . GLY A 1 174 ? -11.179 -1.006 40.015 1.00 79.31 174 GLY A O 1
ATOM 1382 N N . SER A 1 175 ? -10.989 -1.488 37.830 1.00 79.56 175 SER A N 1
ATOM 1383 C CA . SER A 1 175 ? -12.338 -2.044 37.678 1.00 79.56 175 SER A CA 1
ATOM 1384 C C . SER A 1 175 ? -12.319 -3.553 37.906 1.00 79.56 175 SER A C 1
ATOM 1386 O O . SER A 1 175 ? -11.425 -4.256 37.437 1.00 79.56 175 SER A O 1
ATOM 1388 N N . LYS A 1 176 ? -13.335 -4.080 38.597 1.00 77.44 176 LYS A N 1
ATOM 1389 C CA . LYS A 1 176 ? -13.589 -5.533 38.638 1.00 77.44 176 LYS A CA 1
ATOM 1390 C C . LYS A 1 176 ? -14.465 -6.004 37.479 1.00 77.44 176 LYS A C 1
ATOM 1392 O O . LYS A 1 176 ? -14.535 -7.201 37.211 1.00 77.44 176 LYS A O 1
ATOM 1397 N N . GLU A 1 177 ? -15.130 -5.073 36.808 1.00 82.81 177 GLU A N 1
ATOM 1398 C CA . GLU A 1 177 ? -16.002 -5.350 35.677 1.00 82.81 177 GLU A CA 1
ATOM 1399 C C . GLU A 1 177 ? -15.197 -5.265 34.383 1.00 82.81 177 GLU A C 1
ATOM 1401 O O . GLU A 1 177 ? -14.502 -4.275 34.134 1.00 82.81 177 GLU A O 1
ATOM 1406 N N . GLY A 1 178 ? -15.271 -6.336 33.592 1.00 83.81 178 GLY A N 1
ATOM 1407 C CA . GLY A 1 178 ? -14.630 -6.439 32.288 1.00 83.81 178 GLY A CA 1
ATOM 1408 C C . GLY A 1 178 ? -15.646 -6.324 31.157 1.00 83.81 178 GLY A C 1
ATOM 1409 O O . GLY A 1 178 ? -16.773 -6.803 31.279 1.00 83.81 178 GLY A O 1
ATOM 1410 N N . VAL A 1 179 ? -15.212 -5.728 30.056 1.00 86.69 179 VAL A N 1
ATOM 1411 C CA . VAL A 1 179 ? -15.997 -5.460 28.848 1.00 86.69 179 VAL A CA 1
ATOM 1412 C C . VAL A 1 179 ? -15.693 -6.532 27.828 1.00 86.69 179 VAL A C 1
ATOM 1414 O O . VAL A 1 179 ? -14.529 -6.730 27.490 1.00 86.69 179 VAL A O 1
ATOM 1417 N N . GLU A 1 180 ? -16.714 -7.227 27.344 1.00 90.25 180 GLU A N 1
ATOM 1418 C CA . GLU A 1 180 ? -16.534 -8.180 26.252 1.00 90.25 180 GLU A CA 1
ATOM 1419 C C . GLU A 1 180 ? -16.616 -7.458 24.910 1.00 90.25 180 GLU A C 1
ATOM 1421 O O . GLU A 1 180 ? -17.540 -6.684 24.675 1.00 90.25 180 GLU A O 1
ATOM 1426 N N . ILE A 1 181 ? -15.622 -7.719 24.065 1.00 89.31 181 ILE A N 1
ATOM 1427 C CA . ILE A 1 181 ? -15.524 -7.256 22.683 1.00 89.31 181 ILE A CA 1
ATOM 1428 C C . ILE A 1 181 ? -15.228 -8.462 21.788 1.00 89.31 181 ILE A C 1
ATOM 1430 O O . ILE A 1 181 ? -14.538 -9.403 22.203 1.00 89.31 181 ILE A O 1
ATOM 1434 N N . GLY A 1 182 ? -15.735 -8.454 20.564 1.00 89.50 182 GLY A N 1
ATOM 1435 C CA . GLY A 1 182 ? -1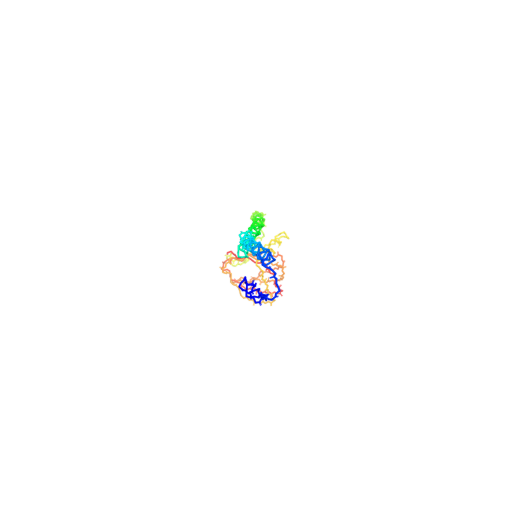5.553 -9.543 19.615 1.00 89.50 182 GLY A CA 1
ATOM 1436 C C . GLY A 1 182 ? -15.580 -9.099 18.159 1.00 89.50 182 GLY A C 1
ATOM 1437 O O . GLY A 1 182 ? -15.590 -7.910 17.842 1.00 89.50 182 GLY A O 1
ATOM 1438 N N . ALA A 1 183 ? -15.554 -10.086 17.266 1.00 87.94 183 ALA A N 1
ATOM 1439 C CA . ALA A 1 183 ? -15.654 -9.879 15.826 1.00 87.94 183 ALA A CA 1
ATOM 1440 C C . ALA A 1 183 ? -16.848 -8.978 15.473 1.00 87.94 183 ALA A C 1
ATOM 1442 O O . ALA A 1 183 ? -17.983 -9.281 15.838 1.00 87.94 183 ALA A O 1
ATOM 1443 N N . GLY A 1 184 ? -16.597 -7.894 14.740 1.00 82.56 184 GLY A N 1
ATOM 1444 C CA . GLY A 1 184 ? -17.629 -6.910 14.414 1.00 82.56 184 GLY A CA 1
ATOM 1445 C C . GLY A 1 184 ? -17.469 -5.574 15.133 1.00 82.56 184 GLY A C 1
ATOM 1446 O O . GLY A 1 184 ? -17.901 -4.560 14.585 1.00 82.56 184 GLY A O 1
ATOM 1447 N N . ASP A 1 185 ? -16.814 -5.555 16.294 1.00 83.38 185 ASP A N 1
ATOM 1448 C CA . ASP A 1 185 ? -16.788 -4.382 17.165 1.00 83.38 185 ASP A CA 1
ATOM 1449 C C . ASP A 1 185 ? -15.739 -3.348 16.741 1.00 83.38 185 ASP A C 1
ATOM 1451 O O . ASP A 1 185 ? -14.577 -3.671 16.465 1.00 83.38 185 ASP A O 1
ATOM 1455 N N . LEU A 1 186 ? -16.138 -2.071 16.762 1.00 82.75 186 LEU A N 1
ATOM 1456 C CA . LEU A 1 186 ? -15.227 -0.933 16.695 1.00 82.75 186 LEU A CA 1
ATOM 1457 C C . LEU A 1 186 ? -15.022 -0.374 18.103 1.00 82.75 186 LEU A C 1
ATOM 1459 O O . LEU A 1 186 ? -15.963 0.085 18.746 1.00 82.75 186 LEU A O 1
ATOM 1463 N N . VAL A 1 187 ? -13.782 -0.393 18.578 1.00 85.31 187 VAL A N 1
ATOM 1464 C CA . VAL A 1 187 ? -13.440 -0.028 19.952 1.00 85.31 187 VAL A CA 1
ATOM 1465 C C . VAL A 1 187 ? -12.461 1.133 19.953 1.00 85.31 187 VAL A C 1
ATOM 1467 O O . VAL A 1 187 ? -11.456 1.109 19.242 1.00 85.31 187 VAL A O 1
ATOM 1470 N N . VAL A 1 188 ? -12.734 2.144 20.776 1.00 86.56 188 VAL A N 1
ATOM 1471 C CA . VAL A 1 188 ? -11.814 3.264 21.011 1.00 86.56 188 VAL A CA 1
ATOM 1472 C C . VAL A 1 188 ? -11.266 3.173 22.428 1.00 86.56 188 VAL A C 1
ATOM 1474 O O . VAL A 1 188 ? -12.022 3.149 23.402 1.00 86.56 188 VAL A O 1
ATOM 1477 N N . PHE A 1 189 ? -9.942 3.155 22.536 1.00 88.62 189 PHE A N 1
ATOM 1478 C CA . PHE A 1 189 ? -9.196 3.209 23.785 1.00 88.62 189 PHE A CA 1
ATOM 1479 C C . PHE A 1 189 ? -8.568 4.601 23.944 1.00 88.62 189 PHE A C 1
ATOM 1481 O O . PHE A 1 189 ? -7.769 5.017 23.096 1.00 88.62 189 PHE A O 1
ATOM 1488 N N . PRO A 1 190 ? -8.917 5.359 24.997 1.00 88.19 190 PRO A N 1
ATOM 1489 C CA . PRO A 1 190 ? -8.375 6.693 25.197 1.00 88.19 190 PRO A CA 1
ATOM 1490 C C . PRO A 1 190 ? -6.896 6.653 25.591 1.00 88.19 190 PRO A C 1
ATOM 1492 O O . PRO A 1 190 ? -6.416 5.732 26.256 1.00 88.19 190 PRO A O 1
ATOM 1495 N N . LYS A 1 191 ? -6.181 7.719 25.225 1.00 89.06 191 LYS A N 1
ATOM 1496 C CA . LYS A 1 191 ? -4.789 7.930 25.624 1.00 89.06 191 LYS A CA 1
ATOM 1497 C C . LYS A 1 191 ? -4.643 7.886 27.148 1.00 89.06 191 LYS A C 1
ATOM 1499 O O . LYS A 1 191 ? -5.368 8.566 27.870 1.00 89.06 191 LYS A O 1
ATOM 1504 N N . GLY A 1 192 ? -3.654 7.134 27.618 1.00 88.94 192 GLY A N 1
ATOM 1505 C CA . GLY A 1 192 ? -3.335 6.956 29.033 1.00 88.94 192 GLY A CA 1
ATOM 1506 C C . GLY A 1 192 ? -4.145 5.864 29.733 1.00 88.94 192 GLY A C 1
ATOM 1507 O O . GLY A 1 192 ? -3.946 5.660 30.928 1.00 88.94 192 GLY A O 1
ATOM 1508 N N . MET A 1 193 ? -5.040 5.161 29.032 1.00 87.75 193 MET A N 1
ATOM 1509 C CA . MET A 1 193 ? -5.750 4.017 29.601 1.00 87.75 193 MET A CA 1
ATOM 1510 C C . MET A 1 193 ? -4.798 2.833 29.789 1.00 87.75 193 MET A C 1
ATOM 1512 O O . MET A 1 193 ? -4.043 2.483 28.882 1.00 87.75 193 MET A O 1
ATOM 1516 N N . SER A 1 194 ? -4.896 2.184 30.946 1.00 90.50 194 SER A N 1
ATOM 1517 C CA . SER A 1 194 ? -4.308 0.870 31.201 1.00 90.50 194 SER A CA 1
ATOM 1518 C C . SER A 1 194 ? -5.415 -0.151 31.427 1.00 90.50 194 SER A C 1
ATOM 1520 O O . SER A 1 194 ? -6.459 0.160 32.010 1.00 90.50 194 SER A O 1
ATOM 1522 N N . CYS A 1 195 ? -5.212 -1.358 30.914 1.00 91.62 195 CYS A N 1
ATOM 1523 C CA . CYS A 1 195 ? -6.156 -2.455 31.056 1.00 91.62 195 CYS A CA 1
ATOM 1524 C C . CYS A 1 195 ? -5.463 -3.812 30.945 1.00 91.62 195 CYS A C 1
ATOM 1526 O O . CYS A 1 195 ? -4.351 -3.928 30.433 1.00 91.62 195 CYS A O 1
ATOM 1528 N N . THR A 1 196 ? -6.154 -4.863 31.371 1.00 93.25 196 THR A N 1
ATOM 1529 C CA . THR A 1 196 ? -5.774 -6.246 31.083 1.00 93.25 196 THR A CA 1
ATOM 1530 C C . THR A 1 196 ? -6.652 -6.795 29.969 1.00 93.25 196 THR A C 1
ATOM 1532 O O . THR A 1 196 ? -7.877 -6.797 30.086 1.00 93.25 196 THR A O 1
ATOM 1535 N N . TRP A 1 197 ? -6.023 -7.288 28.907 1.00 94.88 197 TRP A N 1
ATOM 1536 C CA . TRP A 1 197 ? -6.683 -8.065 27.864 1.00 94.88 197 TRP A CA 1
ATOM 1537 C C . TRP A 1 197 ? -6.738 -9.526 28.299 1.00 94.88 197 TRP A C 1
ATOM 1539 O O . TRP A 1 197 ? -5.709 -10.107 28.639 1.00 94.88 197 TRP A O 1
ATOM 1549 N N . ASP A 1 198 ? -7.931 -10.113 28.297 1.00 95.75 198 ASP A N 1
ATOM 1550 C CA . ASP A 1 198 ? -8.167 -11.542 28.507 1.00 95.75 198 ASP A CA 1
ATOM 1551 C C . ASP A 1 198 ? -8.759 -12.126 27.219 1.00 95.75 198 ASP A C 1
ATOM 1553 O O . ASP A 1 198 ? -9.954 -12.003 26.938 1.00 95.75 198 ASP A O 1
ATOM 1557 N N . VAL A 1 199 ? -7.880 -12.648 26.366 1.00 95.56 199 VAL A N 1
ATOM 1558 C CA . VAL A 1 199 ? -8.198 -13.119 25.018 1.00 95.56 199 VAL A CA 1
ATOM 1559 C C . VAL A 1 199 ? -8.617 -14.582 25.092 1.00 95.56 199 VAL A C 1
ATOM 1561 O O . VAL A 1 199 ? -7.784 -15.470 25.279 1.00 95.56 199 VAL A O 1
ATOM 1564 N N . SER A 1 200 ? -9.917 -14.824 24.940 1.00 95.25 200 SER A N 1
ATOM 1565 C CA . SER A 1 200 ? -10.512 -16.166 24.994 1.00 95.25 200 SER A CA 1
ATOM 1566 C C . SER A 1 200 ? -10.443 -16.912 23.659 1.00 95.25 200 SER A C 1
ATOM 1568 O O . SER A 1 200 ? -10.242 -18.124 23.641 1.00 95.25 200 SER A O 1
ATOM 1570 N N . GLU A 1 201 ? -10.540 -16.187 22.545 1.00 95.88 201 GLU A N 1
ATOM 1571 C CA . GLU A 1 201 ? -10.405 -16.704 21.180 1.00 95.88 201 GLU A CA 1
ATOM 1572 C C . GLU A 1 201 ? -9.391 -15.842 20.426 1.00 95.88 201 GLU A C 1
ATOM 1574 O O . GLU A 1 201 ? -9.318 -14.640 20.680 1.00 95.88 201 GLU A O 1
ATOM 1579 N N . ALA A 1 202 ? -8.606 -16.445 19.526 1.00 94.19 202 ALA A N 1
ATOM 1580 C CA . ALA A 1 202 ? -7.541 -15.749 18.800 1.00 94.19 202 ALA A CA 1
ATOM 1581 C C . ALA A 1 202 ? -8.067 -14.481 18.111 1.00 94.19 202 ALA A C 1
ATOM 1583 O O . ALA A 1 202 ? -9.107 -14.518 17.461 1.00 94.19 202 ALA A O 1
ATOM 1584 N N . VAL A 1 203 ? -7.343 -13.374 18.261 1.00 93.75 203 VAL A N 1
ATOM 1585 C CA . VAL A 1 203 ? -7.750 -12.057 17.755 1.00 93.75 203 VAL A CA 1
ATOM 1586 C C . VAL A 1 203 ? -7.057 -11.763 16.439 1.00 93.75 203 VAL A C 1
ATOM 1588 O O . VAL A 1 203 ? -5.841 -11.928 16.339 1.00 93.75 203 VAL A O 1
ATOM 1591 N N . ASP A 1 204 ? -7.816 -11.227 15.487 1.00 90.50 204 ASP A N 1
ATOM 1592 C CA . ASP A 1 204 ? -7.309 -10.469 14.341 1.00 90.50 204 ASP A CA 1
ATOM 1593 C C . ASP A 1 204 ? -8.026 -9.114 14.308 1.00 90.50 204 ASP A C 1
ATOM 1595 O O . ASP A 1 204 ? -9.255 -9.046 14.410 1.00 90.50 204 ASP A O 1
ATOM 1599 N N . LYS A 1 205 ? -7.271 -8.016 14.223 1.00 90.75 205 LYS A N 1
ATOM 1600 C CA . LYS A 1 205 ? -7.821 -6.657 14.233 1.00 90.75 205 LYS A CA 1
ATOM 1601 C C . LYS A 1 205 ? -7.062 -5.707 13.315 1.00 90.75 205 LYS A C 1
ATOM 1603 O O . LYS A 1 205 ? -5.848 -5.814 13.127 1.00 90.75 205 LYS A O 1
ATOM 1608 N N . HIS A 1 206 ? -7.778 -4.697 12.832 1.00 88.69 206 HIS A N 1
ATOM 1609 C CA . HIS A 1 206 ? -7.178 -3.477 12.295 1.00 88.69 206 HIS A CA 1
ATOM 1610 C C . HIS A 1 206 ? -7.121 -2.403 13.378 1.00 88.69 206 HIS A C 1
ATOM 1612 O O . HIS A 1 206 ? -8.060 -2.274 14.156 1.00 88.69 206 HIS A O 1
ATOM 1618 N N . TYR A 1 207 ? -6.052 -1.613 13.428 1.00 85.56 207 TYR A N 1
ATOM 1619 C CA . TYR A 1 207 ? -5.913 -0.523 14.391 1.00 85.56 207 TYR A CA 1
ATOM 1620 C C . TYR A 1 207 ? -5.301 0.735 13.766 1.00 85.56 207 TYR A C 1
ATOM 1622 O O . TYR A 1 207 ? -4.555 0.671 12.782 1.00 85.56 207 TYR A O 1
ATOM 1630 N N . ASN A 1 208 ? -5.616 1.882 14.366 1.00 83.25 208 ASN A N 1
ATOM 1631 C CA . ASN A 1 208 ? -5.008 3.176 14.085 1.00 83.25 208 ASN A CA 1
ATOM 1632 C C . ASN A 1 208 ? -4.714 3.921 15.395 1.00 83.25 208 ASN A C 1
ATOM 1634 O O . ASN A 1 208 ? -5.534 3.896 16.314 1.00 83.25 208 ASN A O 1
ATOM 1638 N N . PHE A 1 209 ? -3.559 4.586 15.458 1.00 84.56 209 PHE A N 1
ATOM 1639 C CA . PHE A 1 209 ? -3.157 5.419 16.592 1.00 84.56 209 PHE A CA 1
ATOM 1640 C C . PHE A 1 209 ? -3.236 6.902 16.216 1.00 84.56 209 PHE A C 1
ATOM 1642 O O . PHE A 1 209 ? -2.769 7.277 15.141 1.00 84.56 209 PHE A O 1
ATOM 1649 N N . GLU A 1 210 ? -3.777 7.718 17.122 1.00 78.19 210 GLU A N 1
ATOM 1650 C CA . GLU A 1 210 ? -3.849 9.190 17.055 1.00 78.19 210 GLU A CA 1
ATOM 1651 C C . GLU A 1 210 ? -3.059 9.847 18.200 1.00 78.19 210 GLU A C 1
ATOM 1653 O O . GLU A 1 210 ? -3.126 9.358 19.361 1.00 78.19 210 GLU A O 1
#

Mean predicted aligned error: 18.3 Å

Radius of gyration: 48.65 Å; Cα contacts (8 Å, |Δi|>4): 247; chains: 1; bounding box: 99×30×124 Å

Sequence (210 aa):
MSLILWRLLFKEKEDPRITGRRGRSKSKDVAASMEARLERMERAVADIGMQLEDEIPSSATLEAAVEDLRGEALGALNSMADTLRQEFQRQLDQVFAELASFLELDSLSHRVVEGKYGIDGRGCTVEDKGAYRQSLWRIIGKRWGCPPSKFPWTYSSKETCYLLEGKVKVFPDGSKEGVEIGAGDLVVFPKGMSCTWDVSEAVDKHYNFE

Secondary structure (DSSP, 8-state):
--HHHHHHHHHT---TTS--HHHHHHHHHHHHHHHHHHHHHHHHHHHHHHHHHHHS--HHHHHHHHHHHHHHHHHHHHHHHHHHHHHHHHHHHHHHHHHHHHHHHHHTS------EESGGG--EEEEE--THHHHHHHHHSEEEEE-SEEEEEE-SS-EEEEEEEEEEEEEETT-S--EEEETTEEEEE-TT-EEEEEEEEEEEEEEEE-

Solvent-accessible surface area (backbone atoms only — not comparable to full-atom values): 11652 Å² total; per-residue (Å²): 135,60,71,66,63,54,52,56,64,56,70,73,66,75,62,90,88,74,70,58,74,75,54,51,51,55,53,49,55,52,50,53,51,50,50,59,47,50,55,50,49,52,50,53,51,50,53,52,53,56,51,56,62,74,71,48,77,50,71,67,57,52,51,51,53,50,52,49,55,49,49,51,52,51,52,51,52,50,51,53,52,50,51,52,50,50,53,51,51,52,51,50,51,50,53,50,50,53,55,50,52,56,53,57,57,54,71,75,68,67,86,76,68,80,52,75,52,46,71,94,78,65,28,40,39,57,42,88,60,65,80,75,61,55,63,53,42,73,73,74,36,52,78,51,70,46,67,60,45,73,48,79,49,68,32,89,39,28,36,41,35,36,28,69,36,31,34,35,35,40,27,35,69,95,48,92,66,59,49,79,49,36,51,59,32,38,34,39,40,49,58,70,34,43,29,35,43,40,30,76,35,48,35,36,30,27,37,49,78,95

Foldseek 3Di:
DDPVVVCVVVVVPPDPPDDDPVVVVVVVVVVVVVVVVVVVVVVVVVVVVVVVVVPDPDPVRVVVVVVVVVVVVVVVVVVVVVVVVVVVVVVVVVVVVVVVVVVVVVVVPDDAPFPADDPPSQGKGKDQDDDPVVVVLVPPFDKDKDAQDKDKDWAQFKKKKAWQAFWKWKAWPPDPDTDIDGHRIIMIHHHGTIIMIGTPGITMMGMDTD

InterPro domains:
  IPR008579 (S)-ureidoglycine aminohydrolase, cupin domain [PF05899] (144-207)
  IPR011051 RmlC-like cupin domain superfamily [SSF51182] (139-207)
  IPR014710 RmlC-like jelly roll fold [G3DSA:2.60.120.10] (134-209)

pLDDT: mean 75.95, std 17.04, range [35.78, 96.81]